Protein AF-A0A2H3D683-F1 (afdb_monomer)

Organism: Armillaria gallica (NCBI:txid47427)

Mean predicted aligned error: 9.39 Å

Secondary structure (DSSP, 8-state):
-PPPPPP------------------HHHHHHHHTS-HHHHHHHHHTS-HHHHHHHHHH-HHHHHHHTSGGGHHHHHHHHHTSTT-PPPPTTS-HHHHHHHHH--S-TTT--S-----BTTTTB---HHHHHHHEEEGGGT--S-TTSHHHHHHHHHHTTS-EEEEE-SSSS--EEEEEEHHHHHHHHHHHHHS-HHHHHHHHHHHHHHHHHHHHHHHHHHHHHHHHHHHHHH--

pLDDT: mean 86.43, std 18.64, range [29.42, 97.94]

Structure (mmCIF, N/CA/C/O backbone):
data_AF-A0A2H3D683-F1
#
_entry.id   AF-A0A2H3D683-F1
#
loop_
_atom_site.group_PDB
_atom_site.id
_atom_site.type_symbol
_atom_site.label_atom_id
_atom_site.label_alt_id
_atom_site.label_comp_id
_atom_site.label_asym_id
_atom_site.label_entity_id
_atom_site.label_seq_id
_atom_site.pdbx_PDB_ins_code
_atom_site.Cartn_x
_atom_site.Cartn_y
_atom_site.Cartn_z
_atom_site.occupancy
_atom_site.B_iso_or_equiv
_atom_site.auth_seq_id
_atom_site.auth_comp_id
_atom_site.auth_asym_id
_atom_site.auth_atom_id
_atom_site.pdbx_PDB_model_num
ATOM 1 N N . MET A 1 1 ? -45.059 -8.341 37.719 1.00 40.94 1 MET A N 1
ATOM 2 C CA . MET A 1 1 ? -43.876 -9.172 38.045 1.00 40.94 1 MET A CA 1
ATOM 3 C C . MET A 1 1 ? -42.673 -8.250 38.168 1.00 40.94 1 MET A C 1
ATOM 5 O O . MET A 1 1 ? -42.268 -7.669 37.174 1.00 40.94 1 MET A O 1
ATOM 9 N N . ALA A 1 2 ? -42.192 -8.019 39.389 1.00 32.59 2 ALA A N 1
ATOM 10 C CA . ALA A 1 2 ? -41.136 -7.045 39.675 1.00 32.59 2 ALA A CA 1
ATOM 11 C C . ALA A 1 2 ? -39.731 -7.613 39.375 1.00 32.59 2 ALA A C 1
ATOM 13 O O . ALA A 1 2 ? -39.511 -8.808 39.598 1.00 32.59 2 ALA A O 1
ATOM 14 N N . PRO A 1 3 ? -38.765 -6.793 38.918 1.00 36.16 3 PRO A N 1
ATOM 15 C CA . PRO A 1 3 ? -37.392 -7.243 38.731 1.00 36.16 3 PRO A CA 1
ATOM 16 C C . PRO A 1 3 ? -36.707 -7.428 40.092 1.00 36.16 3 PRO A C 1
ATOM 18 O O . PRO A 1 3 ? -36.728 -6.546 40.952 1.00 36.16 3 PRO A O 1
ATOM 21 N N . LYS A 1 4 ? -36.098 -8.600 40.302 1.00 35.41 4 LYS A N 1
ATOM 22 C CA . LYS A 1 4 ? -35.322 -8.902 41.511 1.00 35.41 4 LYS A CA 1
ATOM 23 C C . LYS A 1 4 ? -34.035 -8.067 41.512 1.00 35.41 4 LYS A C 1
ATOM 25 O O . LYS A 1 4 ? -33.209 -8.206 40.615 1.00 35.41 4 LYS A O 1
ATOM 30 N N . ARG A 1 5 ? -33.864 -7.217 42.532 1.00 30.92 5 ARG A N 1
ATOM 31 C CA . ARG A 1 5 ? -32.604 -6.517 42.841 1.00 30.92 5 ARG A CA 1
ATOM 32 C C . ARG A 1 5 ? -31.488 -7.539 43.062 1.00 30.92 5 ARG A C 1
ATOM 34 O O . ARG A 1 5 ? -31.599 -8.380 43.952 1.00 30.92 5 ARG A O 1
ATOM 41 N N . VAL A 1 6 ? -30.404 -7.420 42.302 1.00 41.59 6 VAL A N 1
ATOM 42 C CA . VAL A 1 6 ? -29.135 -8.090 42.603 1.00 41.59 6 VAL A CA 1
ATOM 43 C C . VAL A 1 6 ? -28.479 -7.321 43.750 1.00 41.59 6 VAL A C 1
ATOM 45 O O . VAL A 1 6 ? -28.214 -6.127 43.620 1.00 41.59 6 VAL A O 1
ATOM 48 N N . LYS A 1 7 ? -28.280 -7.979 44.894 1.00 31.00 7 LYS A N 1
ATOM 49 C CA . LYS A 1 7 ? -27.474 -7.440 45.995 1.00 31.00 7 LYS A CA 1
ATOM 50 C C . LYS A 1 7 ? -25.998 -7.652 45.661 1.00 31.00 7 LYS A C 1
ATOM 52 O O . LYS A 1 7 ? -25.603 -8.771 45.347 1.00 31.00 7 LYS A O 1
ATOM 57 N N . PHE A 1 8 ? -25.215 -6.581 45.722 1.00 29.42 8 PHE A N 1
ATOM 58 C CA . PHE A 1 8 ? -23.759 -6.649 45.757 1.00 29.42 8 PHE A CA 1
ATOM 59 C C . PHE A 1 8 ? -23.337 -6.658 47.224 1.00 29.42 8 PHE A C 1
ATOM 61 O O . PHE A 1 8 ? -23.369 -5.616 47.873 1.00 29.42 8 PHE A O 1
ATOM 68 N N . ASP A 1 9 ? -22.957 -7.827 47.732 1.00 29.75 9 ASP A N 1
ATOM 69 C CA . ASP A 1 9 ? -22.210 -7.914 48.981 1.00 29.75 9 ASP A CA 1
ATOM 70 C C . ASP A 1 9 ? -20.723 -7.805 48.632 1.00 29.75 9 ASP A C 1
ATOM 72 O O . ASP A 1 9 ? -20.124 -8.711 48.050 1.00 29.75 9 ASP A O 1
ATOM 76 N N . VAL A 1 10 ? -20.140 -6.647 48.936 1.00 37.50 10 VAL A N 1
ATOM 77 C CA . VAL A 1 10 ? -18.691 -6.454 48.918 1.00 37.50 10 VAL A CA 1
ATOM 78 C C . VAL A 1 10 ? -18.164 -7.045 50.216 1.00 37.50 10 VAL A C 1
ATOM 80 O O . VAL A 1 10 ? -18.360 -6.460 51.278 1.00 37.50 10 VAL A O 1
ATOM 83 N N . ASN A 1 11 ? -17.486 -8.189 50.138 1.00 30.70 11 ASN A N 1
ATOM 84 C CA . ASN A 1 11 ? -16.583 -8.587 51.205 1.00 30.70 11 ASN A CA 1
ATOM 85 C C . ASN A 1 11 ? -15.193 -8.859 50.636 1.00 30.70 11 ASN A C 1
ATOM 87 O O . ASN A 1 11 ? -15.010 -9.648 49.709 1.00 30.70 11 ASN A O 1
ATOM 91 N N . SER A 1 12 ? -14.241 -8.107 51.178 1.00 42.91 12 SER A N 1
ATOM 92 C CA . SER A 1 12 ? -12.830 -8.124 50.832 1.00 42.91 12 SER A CA 1
ATOM 93 C C . SER A 1 12 ? -12.193 -9.443 51.265 1.00 42.91 12 SER A C 1
ATOM 95 O O . SER A 1 12 ? -12.584 -10.022 52.276 1.00 42.91 12 SER A O 1
ATOM 97 N N . ASN A 1 13 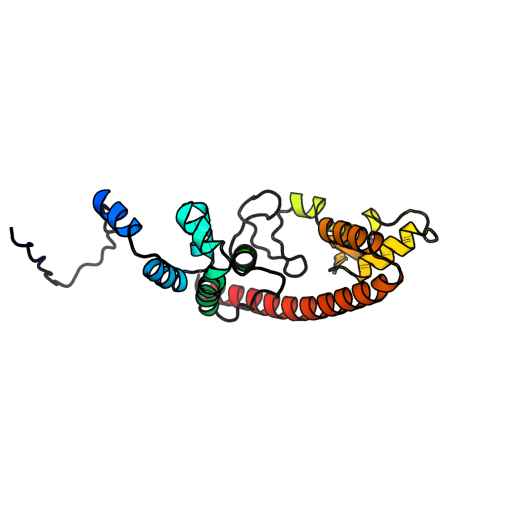? -11.138 -9.825 50.542 1.00 35.34 13 ASN A N 1
ATOM 98 C CA . ASN A 1 13 ? -10.137 -10.844 50.883 1.00 35.34 13 ASN A CA 1
ATOM 99 C C . ASN A 1 13 ? -10.422 -12.262 50.361 1.00 35.34 13 ASN A C 1
ATOM 101 O O . ASN A 1 13 ? -10.787 -13.148 51.124 1.00 35.34 13 ASN A O 1
ATOM 105 N N . ASN A 1 14 ? -10.121 -12.513 49.082 1.00 32.94 14 ASN A N 1
ATOM 106 C CA . ASN A 1 14 ? -9.217 -13.618 48.739 1.00 32.94 14 ASN A CA 1
ATOM 107 C C . ASN A 1 14 ? -8.746 -13.541 47.281 1.00 32.94 14 ASN A C 1
ATOM 109 O O . ASN A 1 14 ? -9.544 -13.479 46.347 1.00 32.94 14 ASN A O 1
ATOM 113 N N . THR A 1 15 ? -7.434 -13.585 47.093 1.00 44.50 15 THR A N 1
ATOM 114 C CA . THR A 1 15 ? -6.769 -13.797 45.808 1.00 44.50 15 THR A CA 1
ATOM 115 C C . THR A 1 15 ? -7.115 -15.179 45.262 1.00 44.50 15 THR A C 1
ATOM 117 O O . THR A 1 15 ? -6.632 -16.175 45.787 1.00 44.50 15 THR A O 1
ATOM 120 N N . ASN A 1 16 ? -7.931 -15.241 44.208 1.00 35.19 16 ASN A N 1
ATOM 121 C CA . ASN A 1 16 ? -7.916 -16.311 43.209 1.00 35.19 16 ASN A CA 1
ATOM 122 C C . ASN A 1 16 ? -8.642 -15.829 41.946 1.00 35.19 16 ASN A C 1
ATOM 124 O O . ASN A 1 16 ? -9.823 -15.487 41.973 1.00 35.19 16 ASN A O 1
ATOM 128 N N . CYS A 1 17 ? -7.906 -15.775 40.835 1.00 38.31 17 CYS A N 1
ATOM 129 C CA . CYS A 1 17 ? -8.403 -15.379 39.522 1.00 38.31 17 CYS A CA 1
ATOM 130 C C . CYS A 1 17 ? -9.315 -16.485 38.968 1.00 38.31 17 CYS A C 1
ATOM 132 O O . CYS A 1 17 ? -8.898 -17.344 38.194 1.00 38.31 17 CYS A O 1
ATOM 134 N N . CYS A 1 18 ? -10.570 -16.499 39.407 1.00 35.31 18 CYS A N 1
ATOM 135 C CA . CYS A 1 18 ? -11.612 -17.294 38.781 1.00 35.31 18 CYS A CA 1
ATOM 136 C C . CYS A 1 18 ? -12.083 -16.541 37.539 1.00 35.31 18 CYS A C 1
ATOM 138 O O . CYS A 1 18 ? -12.769 -15.525 37.645 1.00 35.31 18 CYS A O 1
ATOM 140 N N . LEU A 1 19 ? -11.732 -17.049 36.355 1.00 40.16 19 LEU A N 1
ATOM 141 C CA . LEU A 1 19 ? -12.398 -16.672 35.112 1.00 40.16 19 LEU A CA 1
ATOM 142 C C . LEU A 1 19 ? -13.900 -16.905 35.296 1.00 40.16 19 LEU A C 1
ATOM 144 O O . LEU A 1 19 ? -14.376 -18.043 35.270 1.00 40.16 19 LEU A O 1
ATOM 148 N N . VAL A 1 20 ? -14.645 -15.823 35.520 1.00 44.06 20 VAL A N 1
ATOM 149 C CA . VAL A 1 20 ? -16.102 -15.853 35.572 1.00 44.06 20 VAL A CA 1
ATOM 150 C C . VAL A 1 20 ? -16.570 -16.333 34.203 1.00 44.06 20 VAL A C 1
ATOM 152 O O . VAL A 1 20 ? -16.476 -15.615 33.209 1.00 44.06 20 VAL A O 1
ATOM 155 N N . LYS A 1 21 ? -17.050 -17.579 34.127 1.00 41.50 21 LYS A N 1
ATOM 156 C CA . LYS A 1 21 ? -17.749 -18.092 32.947 1.00 41.50 21 LYS A CA 1
ATOM 157 C C . LYS A 1 21 ? -19.057 -17.321 32.816 1.00 41.50 21 LYS A C 1
ATOM 159 O O . LYS A 1 21 ? -20.078 -17.719 33.374 1.00 41.50 21 LYS A O 1
ATOM 164 N N . ILE A 1 22 ? -19.024 -16.220 32.072 1.00 55.69 22 ILE A N 1
ATOM 165 C CA . ILE A 1 22 ? -20.230 -15.541 31.610 1.00 55.69 22 ILE A CA 1
ATOM 166 C C . ILE A 1 22 ? -20.914 -16.508 30.638 1.00 55.69 22 ILE A C 1
ATOM 168 O O . ILE A 1 22 ? -20.514 -16.646 29.485 1.00 55.69 22 ILE A O 1
ATOM 172 N N . ARG A 1 23 ? -21.921 -17.243 31.121 1.00 51.12 23 ARG A N 1
ATOM 173 C CA . ARG A 1 23 ? -22.861 -17.955 30.251 1.00 51.12 23 ARG A CA 1
ATOM 174 C C . ARG A 1 23 ? -23.767 -16.903 29.626 1.00 51.12 23 ARG A C 1
ATOM 176 O O . ARG A 1 23 ? -24.713 -16.446 30.259 1.00 51.12 23 ARG A O 1
ATOM 183 N N . THR A 1 24 ? -23.454 -16.487 28.406 1.00 53.62 24 THR A N 1
ATOM 184 C CA . THR A 1 24 ? -24.374 -15.695 27.596 1.00 53.62 24 THR A CA 1
ATOM 185 C C . THR A 1 24 ? -25.533 -16.593 27.172 1.00 53.62 24 THR A C 1
ATOM 187 O O . THR A 1 24 ? -25.354 -17.543 26.413 1.00 53.62 24 THR A O 1
ATOM 190 N N . ASP A 1 25 ? -26.729 -16.319 27.691 1.00 62.62 25 ASP A N 1
ATOM 191 C CA . ASP A 1 25 ? -27.949 -16.892 27.129 1.00 62.62 25 ASP A CA 1
ATOM 192 C C . ASP A 1 25 ? -28.091 -16.407 25.671 1.00 62.62 25 ASP A C 1
ATOM 194 O O . ASP A 1 25 ? -27.792 -15.253 25.345 1.00 62.62 25 ASP A O 1
ATOM 198 N N . SER A 1 26 ? -28.520 -17.299 24.777 1.00 60.44 26 SER A N 1
ATOM 199 C CA . SER A 1 26 ? -28.721 -17.022 23.350 1.00 60.44 26 SER A CA 1
ATOM 200 C C . SER A 1 26 ? -29.675 -15.838 23.132 1.00 60.44 26 SER A C 1
ATOM 202 O O . SER A 1 26 ? -29.529 -15.092 22.163 1.00 60.44 26 SER A O 1
ATOM 204 N N . SER A 1 27 ? -30.611 -15.625 24.062 1.00 61.81 27 SER A N 1
ATOM 205 C CA . SER A 1 27 ? -31.530 -14.481 24.086 1.00 61.81 27 SER A CA 1
ATOM 206 C C . SER A 1 27 ? -30.801 -13.133 24.240 1.00 61.81 27 SER A C 1
ATOM 208 O O . SER A 1 27 ? -31.077 -12.189 23.499 1.00 61.81 27 SER A O 1
ATOM 210 N N . THR A 1 28 ? -29.797 -13.055 25.118 1.00 65.69 28 THR A N 1
ATOM 211 C CA . THR A 1 28 ? -28.997 -11.846 25.368 1.00 65.69 28 THR A CA 1
ATOM 212 C C . THR A 1 28 ? -28.135 -11.471 24.163 1.00 65.69 28 THR A C 1
ATOM 214 O O . THR A 1 28 ? -28.036 -10.294 23.819 1.00 65.69 28 THR A O 1
ATOM 217 N N . MET A 1 29 ? -27.553 -12.456 23.468 1.00 62.66 29 MET A N 1
ATOM 218 C CA . MET A 1 29 ? -26.771 -12.195 22.250 1.00 62.66 29 MET A CA 1
ATOM 219 C C . MET A 1 29 ? -27.637 -11.685 21.097 1.00 62.66 29 MET A C 1
ATOM 221 O O . MET A 1 29 ? -27.213 -10.788 20.371 1.00 62.66 29 MET A O 1
ATOM 225 N N . LYS A 1 30 ? -28.858 -12.214 20.943 1.00 67.50 30 LYS A N 1
ATOM 226 C CA . LYS A 1 30 ? -29.813 -11.719 19.939 1.00 67.50 30 LYS A CA 1
ATOM 227 C C . LYS A 1 30 ? -30.172 -10.255 20.191 1.00 67.50 30 LYS A C 1
ATOM 229 O O . LYS A 1 30 ? -30.187 -9.471 19.252 1.00 67.50 30 LYS A O 1
ATOM 234 N N . ASN A 1 31 ? -30.373 -9.873 21.452 1.00 71.12 31 ASN A N 1
ATOM 235 C CA . ASN A 1 31 ? -30.660 -8.484 21.814 1.00 71.12 31 ASN A CA 1
ATOM 236 C C . ASN A 1 31 ? -29.470 -7.553 21.555 1.00 71.12 31 ASN A C 1
ATOM 238 O O . ASN A 1 31 ? -29.671 -6.440 21.081 1.00 71.12 31 ASN A O 1
ATOM 242 N N . PHE A 1 32 ? -28.241 -8.011 21.806 1.00 77.19 32 PHE A N 1
ATOM 243 C CA . PHE A 1 32 ? -27.036 -7.237 21.501 1.00 77.19 32 PHE A CA 1
ATOM 244 C C . PHE A 1 32 ? -26.894 -6.981 19.994 1.00 77.19 32 PHE A C 1
ATOM 246 O O . PHE A 1 32 ? -26.658 -5.852 19.584 1.00 77.19 32 PHE A O 1
ATOM 253 N N . MET A 1 33 ? -27.140 -7.997 19.159 1.00 81.44 33 MET A N 1
ATOM 254 C CA . MET A 1 33 ? -27.123 -7.861 17.695 1.00 81.44 33 MET A CA 1
ATOM 255 C C . MET A 1 33 ? -28.198 -6.914 17.138 1.00 81.44 33 MET A C 1
ATOM 257 O O . MET A 1 33 ? -28.032 -6.416 16.028 1.00 81.44 33 MET A O 1
ATOM 261 N N . ASN A 1 34 ? -29.248 -6.617 17.909 1.00 83.69 34 ASN A N 1
ATOM 262 C CA . ASN A 1 34 ? -30.336 -5.710 17.528 1.00 83.69 34 ASN A CA 1
ATOM 263 C C . ASN A 1 34 ? -30.101 -4.244 17.946 1.00 83.69 34 ASN A C 1
ATOM 265 O O . ASN A 1 34 ? -31.025 -3.434 17.863 1.00 83.69 34 ASN A O 1
ATOM 269 N N . LEU A 1 35 ? -28.899 -3.885 18.413 1.00 86.44 35 LEU A N 1
ATOM 270 C CA . LEU A 1 35 ? -28.555 -2.486 18.674 1.00 86.44 35 LEU A CA 1
ATOM 271 C C . LEU A 1 35 ? -28.629 -1.646 17.380 1.00 86.44 35 LEU A C 1
ATOM 273 O O . LEU A 1 35 ? -28.229 -2.132 16.317 1.00 86.44 35 LEU A O 1
ATOM 277 N N . PRO A 1 36 ? -29.081 -0.379 17.463 1.00 91.19 36 PRO A N 1
ATOM 278 C CA . PRO A 1 36 ? -28.963 0.583 16.373 1.00 91.19 36 PRO A CA 1
ATOM 279 C C . PRO A 1 36 ? -27.535 0.671 15.828 1.00 91.19 36 PRO A C 1
ATOM 281 O O . PRO A 1 36 ? -26.558 0.559 16.577 1.00 91.19 36 PRO A O 1
ATOM 284 N N . LEU A 1 37 ? -27.415 0.901 14.520 1.00 89.12 37 LEU A N 1
ATOM 285 C CA . LEU A 1 37 ? -26.129 0.977 13.828 1.00 89.12 37 LEU A CA 1
ATOM 286 C C . LEU A 1 37 ? -25.220 2.050 14.437 1.00 89.12 37 LEU A C 1
ATOM 288 O O . LEU A 1 37 ? -24.019 1.849 14.558 1.00 89.12 37 LEU A O 1
ATOM 292 N N . GLU A 1 38 ? -25.787 3.168 14.862 1.00 91.69 38 GLU A N 1
ATOM 293 C CA . GLU A 1 38 ? -25.078 4.299 15.449 1.00 91.69 38 GLU A CA 1
ATOM 294 C C . GLU A 1 38 ? -24.330 3.883 16.721 1.00 91.69 38 GLU A C 1
ATOM 296 O O . GLU A 1 38 ? -23.155 4.207 16.879 1.00 91.69 38 GLU A O 1
ATOM 301 N N . LEU A 1 39 ? -24.965 3.083 17.586 1.00 93.19 39 LEU A N 1
ATOM 302 C CA . LEU A 1 39 ? -24.320 2.552 18.790 1.00 93.19 39 LEU A CA 1
ATOM 303 C C . LEU A 1 39 ? -23.215 1.555 18.441 1.00 93.19 39 LEU A C 1
ATOM 305 O O . LEU A 1 39 ? -22.167 1.549 19.084 1.00 93.19 39 LEU A O 1
ATOM 309 N N . TRP A 1 40 ? -23.413 0.745 17.398 1.00 93.50 40 TRP A N 1
ATOM 310 C CA . TRP A 1 40 ? -22.358 -0.128 16.891 1.00 93.50 40 TRP A CA 1
ATOM 311 C C . TRP A 1 40 ? -21.149 0.653 16.393 1.00 93.50 40 TRP A C 1
ATOM 313 O O . TRP A 1 40 ? -20.024 0.281 16.713 1.00 93.50 40 TRP A O 1
ATOM 323 N N . LEU A 1 41 ? -21.361 1.742 15.652 1.00 94.19 41 LEU A N 1
ATOM 324 C CA . LEU A 1 41 ? -20.275 2.592 15.169 1.00 94.19 41 LEU A CA 1
ATOM 325 C C . LEU A 1 41 ? -19.499 3.218 16.335 1.00 94.19 41 LEU A C 1
ATOM 327 O O . LEU A 1 41 ? -18.273 3.255 16.266 1.00 94.19 41 LEU A O 1
ATOM 331 N N . GLU A 1 42 ? -20.168 3.641 17.414 1.00 94.94 42 GLU A N 1
ATOM 332 C CA . GLU A 1 42 ? -19.487 4.115 18.630 1.00 94.94 42 GLU A CA 1
ATOM 333 C C . GLU A 1 42 ? -18.655 3.015 19.295 1.00 94.94 42 GLU A C 1
ATOM 335 O O . GLU A 1 42 ? -17.494 3.241 19.625 1.00 94.94 42 GLU A O 1
ATOM 340 N N . VAL A 1 43 ? -19.193 1.797 19.419 1.00 94.62 43 VAL A N 1
ATOM 341 C CA . VAL A 1 43 ? -18.420 0.652 19.928 1.00 94.62 43 VAL A CA 1
ATOM 342 C C . VAL A 1 43 ? -17.210 0.384 19.036 1.00 94.62 43 VAL A C 1
ATOM 344 O O . VAL A 1 43 ? -16.107 0.201 19.541 1.00 94.62 43 VAL A O 1
ATOM 347 N N . PHE A 1 44 ? -17.386 0.393 17.714 1.00 95.56 44 PHE A N 1
ATOM 348 C CA . PHE A 1 44 ? -16.312 0.119 16.764 1.00 95.56 44 PHE A CA 1
ATOM 349 C C . PHE A 1 44 ? -15.186 1.157 16.815 1.00 95.56 44 PHE A C 1
ATOM 351 O O . PHE A 1 44 ? -14.028 0.779 16.654 1.00 95.56 44 PHE A O 1
ATOM 358 N N . LYS A 1 45 ? -15.487 2.435 17.078 1.00 96.06 45 LYS A N 1
ATOM 359 C CA . LYS A 1 45 ? -14.460 3.483 17.231 1.00 96.06 45 LYS A CA 1
ATOM 360 C C . LYS A 1 45 ? -13.500 3.205 18.389 1.00 96.06 45 LYS A C 1
ATOM 362 O O . LYS A 1 45 ? -12.358 3.631 18.316 1.00 96.06 45 LYS A O 1
ATOM 367 N N . LEU A 1 46 ? -13.957 2.489 19.419 1.00 96.06 46 LEU A N 1
ATOM 368 C CA . LEU A 1 46 ? -13.172 2.140 20.609 1.00 96.06 46 LEU A CA 1
ATOM 369 C C . LEU A 1 46 ? -12.344 0.858 20.436 1.00 96.06 46 LEU A C 1
ATOM 371 O O . LEU A 1 46 ? -11.608 0.463 21.341 1.00 96.06 46 LEU A O 1
ATOM 375 N N . LEU A 1 47 ? -12.506 0.146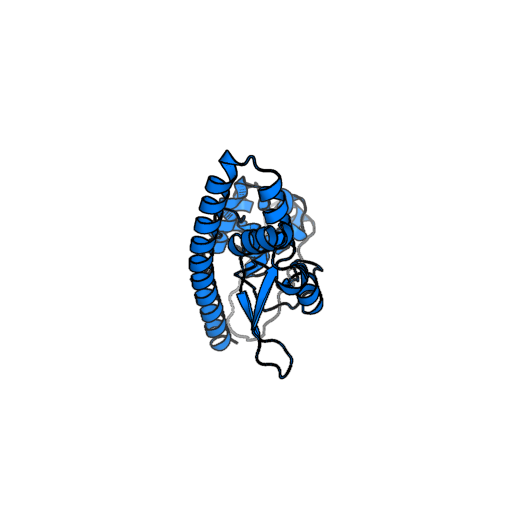 19.318 1.00 96.25 47 LEU A N 1
ATOM 376 C CA . LEU A 1 47 ? -11.808 -1.111 19.084 1.00 96.25 47 LEU A CA 1
ATOM 377 C C . LEU A 1 47 ? -10.454 -0.877 18.431 1.00 96.25 47 LEU A C 1
ATOM 379 O O . LEU A 1 47 ? -10.282 -0.003 17.587 1.00 96.25 47 LEU A O 1
ATOM 383 N N . HIS A 1 48 ? -9.505 -1.758 18.735 1.00 96.62 48 HIS A N 1
ATOM 384 C CA . HIS A 1 48 ? -8.247 -1.788 18.010 1.00 96.62 48 HIS A CA 1
ATOM 385 C C . HIS A 1 48 ? -8.508 -2.131 16.524 1.00 96.62 48 HIS A C 1
ATOM 387 O O . HIS A 1 48 ? -9.321 -3.020 16.234 1.00 96.62 48 HIS A O 1
ATOM 393 N N . PRO A 1 49 ? -7.790 -1.534 15.549 1.00 96.69 49 PRO A N 1
ATOM 394 C CA . PRO A 1 49 ? -8.039 -1.785 14.124 1.00 96.69 49 PRO A CA 1
ATOM 395 C C . PRO A 1 49 ? -7.965 -3.270 13.724 1.00 96.69 49 PRO A C 1
ATOM 397 O O . PRO A 1 49 ? -8.661 -3.731 12.822 1.00 96.69 49 PRO A O 1
ATOM 400 N N . PHE A 1 50 ? -7.145 -4.061 14.419 1.00 96.19 50 PHE A N 1
ATOM 401 C CA . PHE A 1 50 ? -7.093 -5.512 14.209 1.00 96.19 50 PHE A CA 1
ATOM 402 C C . PHE A 1 50 ? -8.379 -6.243 14.615 1.00 96.19 50 PHE A C 1
ATOM 404 O O . PHE A 1 50 ? -8.767 -7.214 13.962 1.00 96.19 50 PHE A O 1
ATOM 411 N N . ASP A 1 51 ? -9.056 -5.783 15.663 1.00 96.62 51 ASP A N 1
ATOM 412 C CA . ASP A 1 51 ? -10.314 -6.374 16.110 1.00 96.62 51 ASP A CA 1
ATOM 413 C C . ASP A 1 51 ? -11.452 -6.002 15.161 1.00 96.62 51 ASP A C 1
ATOM 415 O O . ASP A 1 51 ? -12.260 -6.865 14.822 1.00 96.62 51 ASP A O 1
ATOM 419 N N . LEU A 1 52 ? -11.441 -4.786 14.601 1.00 96.88 52 LEU A N 1
ATOM 420 C CA . LEU A 1 52 ? -12.336 -4.412 13.499 1.00 96.88 52 LEU A CA 1
ATOM 421 C C . LEU A 1 52 ? -12.167 -5.330 12.283 1.00 96.88 52 LEU A C 1
ATOM 423 O O . LEU A 1 52 ? -13.153 -5.812 11.718 1.00 96.88 52 LEU A O 1
ATOM 427 N N . LEU A 1 53 ? -10.924 -5.654 11.908 1.00 96.12 53 LEU A N 1
ATOM 428 C CA . LEU A 1 53 ? -10.669 -6.622 10.836 1.00 96.12 53 LEU A CA 1
ATOM 429 C C . LEU A 1 53 ? -11.239 -7.996 11.170 1.00 96.12 53 LEU A C 1
ATOM 431 O O . LEU A 1 53 ? -11.858 -8.625 10.312 1.00 96.12 53 LEU A O 1
ATOM 435 N N . ARG A 1 54 ? -11.059 -8.472 12.403 1.00 95.25 54 ARG A N 1
ATOM 436 C CA . ARG A 1 54 ? -11.596 -9.766 12.839 1.00 95.25 54 ARG A CA 1
ATOM 437 C C . ARG A 1 54 ? -13.120 -9.779 12.815 1.00 95.25 54 ARG A C 1
ATOM 439 O O . ARG A 1 54 ? -13.685 -10.703 12.238 1.00 95.25 54 ARG A O 1
ATOM 446 N N . LEU A 1 55 ? -13.773 -8.739 13.331 1.00 94.62 55 LEU A N 1
ATOM 447 C CA . LEU A 1 55 ? -15.231 -8.591 13.285 1.00 94.62 55 LEU A CA 1
ATOM 448 C C . LEU A 1 55 ? -15.762 -8.601 11.849 1.00 94.62 55 LEU A C 1
ATOM 450 O O . LEU A 1 55 ? -16.714 -9.316 11.542 1.00 94.62 55 LEU A O 1
ATOM 454 N N . SER A 1 56 ? -15.089 -7.894 10.938 1.00 95.00 56 SER A N 1
ATOM 455 C CA . SER A 1 56 ? -15.448 -7.881 9.514 1.00 95.00 56 SER A CA 1
ATOM 456 C C . SER A 1 56 ? -15.266 -9.234 8.803 1.00 95.00 56 SER A C 1
ATOM 458 O O . SER A 1 56 ? -15.723 -9.415 7.672 1.00 95.00 56 SER A O 1
ATOM 460 N N . ARG A 1 57 ? -14.550 -10.184 9.416 1.00 92.94 57 ARG A N 1
ATOM 461 C CA . ARG A 1 57 ? -14.322 -11.534 8.877 1.00 92.94 57 ARG A CA 1
ATOM 462 C C . ARG A 1 57 ? -15.266 -12.565 9.487 1.00 92.94 57 ARG A C 1
ATOM 464 O O . ARG A 1 57 ? -15.545 -13.564 8.834 1.00 92.94 57 ARG A O 1
ATOM 471 N N . THR A 1 58 ? -15.747 -12.341 10.708 1.00 92.62 58 THR A N 1
ATOM 472 C CA . THR A 1 58 ? -16.606 -13.289 11.432 1.00 92.62 58 THR A CA 1
ATOM 473 C C . THR A 1 58 ? -18.096 -12.994 11.290 1.00 92.62 58 THR A C 1
ATOM 475 O O . THR A 1 5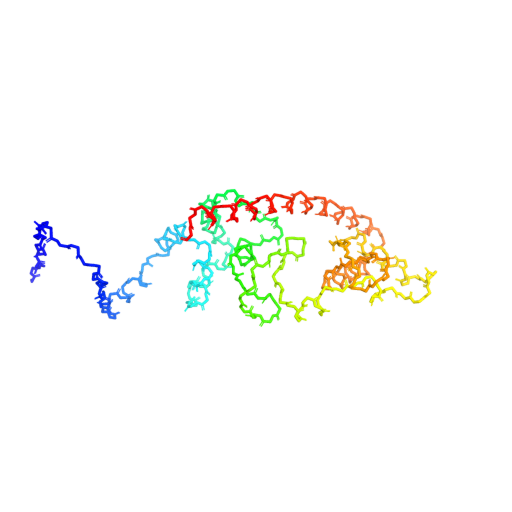8 ? -18.902 -13.896 11.505 1.00 92.62 58 THR A O 1
ATOM 478 N N . ASN A 1 59 ? -18.484 -11.771 10.912 1.00 90.81 59 ASN A N 1
ATOM 479 C CA . ASN A 1 59 ? -19.884 -11.379 10.769 1.00 90.81 59 ASN A CA 1
ATOM 480 C C . ASN A 1 59 ? -20.127 -10.636 9.444 1.00 90.81 59 ASN A C 1
ATOM 482 O O . ASN A 1 59 ? -19.524 -9.597 9.181 1.00 90.81 59 ASN A O 1
ATOM 486 N N . LEU A 1 60 ? -21.049 -11.150 8.624 1.00 90.44 60 LEU A N 1
ATOM 487 C CA . LEU A 1 60 ? -21.379 -10.580 7.313 1.00 90.44 60 LEU A CA 1
ATOM 488 C C . LEU A 1 60 ? -22.029 -9.188 7.394 1.00 90.44 60 LEU A C 1
ATOM 490 O O . LEU A 1 60 ? -21.738 -8.345 6.550 1.00 90.44 60 LEU A O 1
ATOM 494 N N . GLN A 1 61 ? -22.856 -8.922 8.409 1.00 90.44 61 GLN A N 1
ATOM 495 C CA . GLN A 1 61 ? -23.485 -7.611 8.619 1.00 90.44 61 GLN A CA 1
ATOM 496 C C . GLN A 1 61 ? -22.445 -6.569 9.042 1.00 90.44 61 GLN A C 1
ATOM 498 O O . GLN A 1 61 ? -22.386 -5.468 8.496 1.00 90.44 61 GLN A O 1
ATOM 503 N N . PHE A 1 62 ? -21.554 -6.925 9.971 1.00 93.31 62 PHE A N 1
ATOM 504 C CA . PHE A 1 62 ? -20.456 -6.030 10.339 1.00 93.31 62 PHE A CA 1
ATOM 505 C C . PHE A 1 62 ? -19.477 -5.844 9.193 1.00 93.31 62 PHE A C 1
ATOM 507 O O . PHE A 1 62 ? -18.963 -4.748 9.013 1.00 93.31 62 PHE A O 1
ATOM 514 N N . ARG A 1 63 ? -19.257 -6.868 8.365 1.00 95.19 63 ARG A N 1
ATOM 515 C CA . ARG A 1 63 ? -18.461 -6.732 7.147 1.00 95.19 63 ARG A CA 1
ATOM 516 C C . ARG A 1 63 ? -19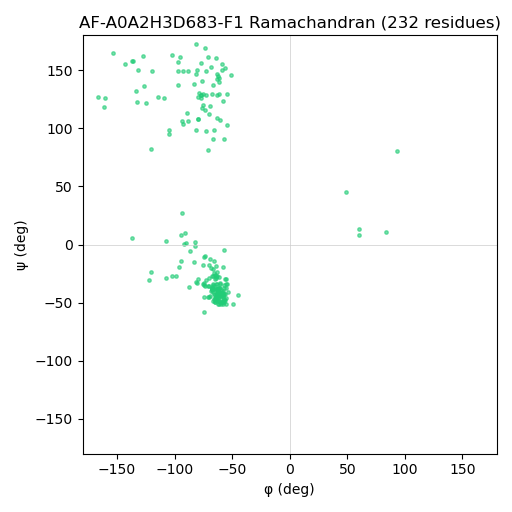.041 -5.686 6.202 1.00 95.19 63 ARG A C 1
ATOM 518 O O . ARG A 1 63 ? -18.281 -4.838 5.744 1.00 95.19 63 ARG A O 1
ATOM 525 N N . SER A 1 64 ? -20.343 -5.740 5.904 1.00 93.88 64 SER A N 1
ATOM 526 C CA . SER A 1 64 ? -20.969 -4.791 4.973 1.00 93.88 64 SER A CA 1
ATOM 527 C C . SER A 1 64 ? -20.899 -3.352 5.480 1.00 93.88 64 SER A C 1
ATOM 529 O O . SER A 1 64 ? -20.730 -2.437 4.681 1.00 93.88 64 SER A O 1
ATOM 531 N N . VAL A 1 65 ? -20.974 -3.158 6.799 1.00 94.19 65 VAL A N 1
ATOM 532 C CA . VAL A 1 65 ? -20.818 -1.844 7.433 1.00 94.19 65 VAL A CA 1
ATOM 533 C C . VAL A 1 65 ? -19.352 -1.414 7.442 1.00 94.19 65 VAL A C 1
ATOM 535 O O . VAL A 1 65 ? -19.010 -0.382 6.883 1.00 94.19 65 VAL A O 1
ATOM 538 N N . LEU A 1 66 ? -18.458 -2.195 8.048 1.00 96.12 66 LEU A N 1
ATOM 539 C CA . LEU A 1 66 ? -17.068 -1.797 8.288 1.00 96.12 66 LEU A CA 1
ATOM 540 C C . LEU A 1 66 ? -16.257 -1.642 6.999 1.00 96.12 66 LEU A C 1
ATOM 542 O O . LEU A 1 66 ? -15.304 -0.874 6.978 1.00 96.12 66 LEU A O 1
ATOM 546 N N . MET A 1 67 ? -16.613 -2.348 5.926 1.00 95.06 67 MET A N 1
ATOM 547 C CA . MET A 1 67 ? -15.927 -2.233 4.633 1.00 95.06 67 MET A CA 1
ATOM 548 C C . MET A 1 67 ? -16.534 -1.156 3.722 1.00 95.06 67 MET A C 1
ATOM 550 O O . MET A 1 67 ? -16.069 -0.985 2.594 1.00 95.06 67 MET A O 1
ATOM 554 N N . SER A 1 68 ? -17.559 -0.429 4.177 1.00 94.25 68 SER A N 1
ATOM 555 C CA . SER A 1 68 ? -18.114 0.700 3.434 1.00 94.25 68 SER A CA 1
ATOM 556 C C . SER A 1 68 ? -17.222 1.939 3.560 1.00 94.25 68 SER A C 1
ATOM 558 O O . SER A 1 68 ? -16.504 2.133 4.543 1.00 94.25 68 SER A O 1
ATOM 560 N N . ARG A 1 69 ? -17.329 2.848 2.584 1.00 91.06 69 ARG A N 1
ATOM 561 C CA . ARG A 1 69 ? -16.656 4.153 2.644 1.00 91.06 69 ARG A CA 1
ATOM 562 C C . ARG A 1 69 ? -17.178 5.033 3.787 1.00 91.06 69 ARG A C 1
ATOM 564 O O . ARG A 1 69 ? -16.417 5.815 4.341 1.00 91.06 69 ARG A O 1
ATOM 571 N N . SER A 1 70 ? -18.449 4.892 4.175 1.00 90.06 70 SER A N 1
ATOM 572 C CA . SER A 1 70 ? -19.026 5.665 5.286 1.00 90.06 70 SER A CA 1
ATOM 573 C C . SER A 1 70 ? -18.390 5.329 6.637 1.00 90.06 70 SER A C 1
ATOM 575 O O . SER A 1 70 ? -18.325 6.186 7.514 1.00 90.06 70 SER A O 1
ATOM 577 N N . SER A 1 71 ? -17.853 4.117 6.786 1.00 93.88 71 SER A N 1
ATOM 578 C CA . SER A 1 71 ? -17.176 3.674 8.007 1.00 93.88 71 SER A CA 1
ATOM 579 C C . SER A 1 71 ? -15.716 4.122 8.100 1.00 93.88 71 SER A C 1
ATOM 581 O O . SER A 1 71 ? -15.051 3.802 9.080 1.00 93.88 71 SER A O 1
ATOM 583 N N . GLU A 1 72 ? -15.186 4.885 7.138 1.00 94.75 72 GLU A N 1
ATOM 584 C CA . GLU A 1 72 ? -13.800 5.377 7.178 1.00 94.75 72 GLU A CA 1
ATOM 585 C C . GLU A 1 72 ? -13.494 6.159 8.468 1.00 94.75 72 GLU A C 1
ATOM 587 O O . GLU A 1 72 ? -12.425 6.004 9.055 1.00 94.75 72 GLU A O 1
ATOM 592 N N . ILE A 1 73 ? -14.464 6.936 8.963 1.00 94.94 73 ILE A N 1
ATOM 593 C CA . ILE A 1 73 ? -14.350 7.698 10.217 1.00 94.94 73 ILE A CA 1
ATOM 594 C C . ILE A 1 73 ? -14.135 6.763 11.415 1.00 94.94 73 ILE A C 1
ATOM 596 O O . ILE A 1 73 ? -13.355 7.083 12.309 1.00 94.94 73 ILE A O 1
ATOM 600 N N . VAL A 1 74 ? -14.785 5.596 11.421 1.00 97.00 74 VAL A N 1
ATOM 601 C CA . VAL A 1 74 ? -14.639 4.593 12.484 1.00 97.00 74 VAL A CA 1
ATOM 602 C C . VAL A 1 74 ? -13.222 4.040 12.507 1.00 97.00 74 VAL A C 1
ATOM 604 O O . VAL A 1 74 ? -12.591 4.008 13.557 1.00 97.00 74 VAL A O 1
ATOM 607 N N . TRP A 1 75 ? -12.693 3.659 11.344 1.00 97.75 75 TRP A N 1
ATOM 608 C CA . TRP A 1 75 ? -11.327 3.150 11.257 1.00 97.75 75 TRP A CA 1
ATOM 609 C C . TRP A 1 75 ? -10.284 4.201 11.612 1.00 97.75 75 TRP A C 1
ATOM 611 O O . TRP A 1 75 ? -9.296 3.889 12.271 1.00 97.75 75 TRP A O 1
ATOM 621 N N . ARG A 1 76 ? -10.513 5.448 11.195 1.00 96.88 76 ARG A N 1
ATOM 622 C CA . ARG A 1 76 ? -9.638 6.573 11.516 1.00 96.88 76 ARG A CA 1
ATOM 623 C C . ARG A 1 76 ? -9.589 6.838 13.020 1.00 96.88 76 ARG A C 1
ATOM 625 O O . ARG A 1 76 ? -8.501 7.060 13.539 1.00 96.88 76 ARG A O 1
ATOM 632 N N . ALA A 1 77 ? -10.736 6.772 13.698 1.00 96.88 77 ALA A N 1
ATOM 633 C CA . ALA A 1 77 ? -10.825 6.888 15.154 1.00 96.88 77 ALA A CA 1
ATOM 634 C C . ALA A 1 77 ? -10.112 5.719 15.857 1.00 96.88 77 ALA A C 1
ATOM 636 O O . ALA A 1 77 ? -9.219 5.937 16.667 1.00 96.88 77 ALA A O 1
ATOM 637 N N . ALA A 1 78 ? -10.391 4.479 15.449 1.00 96.50 78 ALA A N 1
ATOM 638 C CA . ALA A 1 78 ? -9.693 3.301 15.970 1.00 96.50 78 ALA A CA 1
ATOM 639 C C . ALA A 1 78 ? -8.166 3.382 15.772 1.00 96.50 78 ALA A C 1
ATOM 641 O O . ALA A 1 78 ? -7.377 2.914 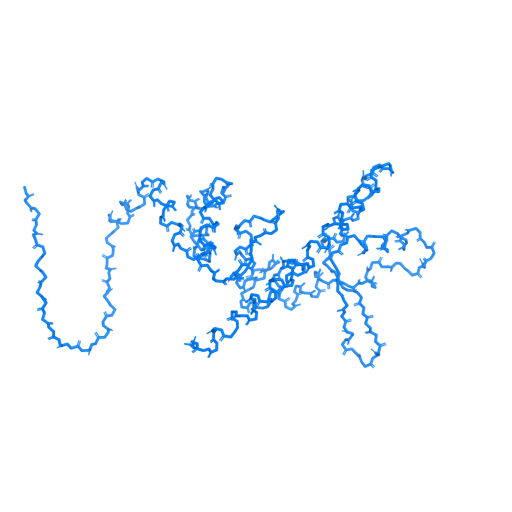16.591 1.00 96.50 78 ALA A O 1
ATOM 642 N N . ARG A 1 79 ? -7.720 3.974 14.657 1.00 96.44 79 ARG A N 1
ATOM 643 C CA . ARG A 1 79 ? -6.302 4.197 14.369 1.00 96.44 79 ARG A CA 1
ATOM 644 C C . ARG A 1 79 ? -5.701 5.326 15.203 1.00 96.44 79 ARG A C 1
ATOM 646 O O . ARG A 1 79 ? -4.522 5.219 15.532 1.00 96.44 79 ARG A O 1
ATOM 653 N N . SER A 1 80 ? -6.440 6.394 15.519 1.00 95.56 80 SER A N 1
ATOM 654 C CA . SER A 1 80 ? -5.895 7.527 16.285 1.00 95.56 80 SER A CA 1
ATOM 655 C C . SER A 1 80 ? -5.464 7.142 17.697 1.00 95.56 80 SER A C 1
ATOM 657 O O . SER A 1 80 ? -4.555 7.767 18.237 1.00 95.56 80 SER A O 1
ATOM 659 N N . ASP A 1 81 ? -6.031 6.064 18.238 1.00 93.75 81 ASP A N 1
ATOM 660 C CA . ASP A 1 81 ? -5.629 5.498 19.527 1.00 93.75 81 ASP A CA 1
ATOM 661 C C . ASP A 1 81 ? -4.291 4.744 19.460 1.00 93.75 81 ASP A C 1
ATOM 663 O O . ASP A 1 81 ? -3.717 4.392 20.491 1.00 93.75 81 ASP A O 1
ATOM 667 N N . ILE A 1 82 ? -3.754 4.497 18.257 1.00 94.88 82 ILE A N 1
ATOM 668 C CA . ILE A 1 82 ? -2.468 3.826 18.063 1.00 94.88 82 ILE A CA 1
ATOM 669 C C . ILE A 1 82 ? -1.342 4.864 18.056 1.00 94.88 82 ILE A C 1
ATOM 671 O O . ILE A 1 82 ? -1.211 5.633 17.095 1.00 94.88 82 ILE A O 1
ATOM 675 N N . PRO A 1 83 ? -0.448 4.859 19.062 1.00 93.62 83 PRO A N 1
ATOM 676 C CA . PRO A 1 83 ? 0.574 5.885 19.169 1.00 93.62 83 PRO A CA 1
ATOM 677 C C . PRO A 1 83 ? 1.514 5.879 17.963 1.00 93.62 83 PRO A C 1
ATOM 679 O O . PRO A 1 83 ? 2.088 4.846 17.599 1.00 93.62 83 PRO A O 1
ATOM 682 N N . LYS A 1 84 ? 1.709 7.066 17.378 1.00 93.44 84 LYS A N 1
ATOM 683 C CA . LYS A 1 84 ? 2.669 7.339 16.295 1.00 93.44 84 LYS A CA 1
ATOM 684 C C . LYS A 1 84 ? 2.446 6.528 15.010 1.00 93.44 84 LYS A C 1
ATOM 686 O O . LYS A 1 84 ? 3.349 6.490 14.181 1.00 93.44 84 LYS A O 1
ATOM 691 N N . LEU A 1 85 ? 1.302 5.860 14.835 1.00 95.44 85 LEU A N 1
ATOM 692 C CA . LEU A 1 85 ? 0.994 5.161 13.586 1.00 95.44 85 LEU A CA 1
ATOM 693 C C . LEU A 1 85 ? 0.655 6.196 12.503 1.00 95.44 85 LEU A C 1
ATOM 695 O O . LEU A 1 85 ? -0.365 6.880 12.638 1.00 95.44 85 LEU A O 1
ATOM 699 N N . PRO A 1 86 ? 1.456 6.317 11.426 1.00 96.06 86 PRO A N 1
ATOM 700 C CA . PRO A 1 86 ? 1.108 7.206 10.326 1.00 96.06 86 PRO A CA 1
ATOM 701 C C . PRO A 1 86 ? -0.238 6.822 9.706 1.00 96.06 86 PRO A C 1
ATOM 703 O O . PRO A 1 86 ? -0.650 5.653 9.702 1.00 96.06 86 PRO A O 1
ATOM 706 N N . GLY A 1 87 ? -0.933 7.831 9.182 1.00 95.44 87 GLY A N 1
ATOM 707 C CA . GLY A 1 87 ? -2.158 7.620 8.420 1.00 95.44 87 GLY A CA 1
ATOM 708 C C . GLY A 1 87 ? -1.909 6.842 7.129 1.00 95.44 87 GLY A C 1
ATOM 709 O O . GLY A 1 87 ? -0.767 6.771 6.660 1.00 95.44 87 GLY A O 1
ATOM 710 N N . PRO A 1 88 ? -2.958 6.234 6.553 1.00 95.38 88 PRO A N 1
ATOM 711 C CA . PRO A 1 88 ? -2.838 5.625 5.244 1.00 95.38 88 PRO A CA 1
ATOM 712 C C . PRO A 1 88 ? -2.517 6.692 4.185 1.00 95.38 88 PRO A C 1
ATOM 714 O O . PRO A 1 88 ? -3.010 7.819 4.272 1.00 95.38 88 PRO A O 1
ATOM 717 N N . PRO A 1 89 ? -1.734 6.341 3.156 1.00 92.69 89 PRO A N 1
ATOM 718 C CA . PRO A 1 89 ? -1.629 7.142 1.943 1.00 92.69 89 PRO A CA 1
ATOM 719 C C . PRO A 1 89 ? -3.001 7.311 1.261 1.00 92.69 89 PRO A C 1
ATOM 721 O O . PRO A 1 89 ? -3.848 6.427 1.419 1.00 92.69 89 PRO A O 1
ATOM 724 N N . PRO A 1 90 ? -3.225 8.371 0.461 1.00 89.50 90 PRO A N 1
ATOM 725 C CA . PRO A 1 90 ? -4.534 8.674 -0.138 1.00 89.50 90 PRO A CA 1
ATOM 726 C C . PRO A 1 90 ? -5.163 7.526 -0.947 1.00 89.50 90 PRO A C 1
ATOM 728 O O . PRO A 1 90 ? -6.378 7.353 -0.968 1.00 89.50 90 PRO A O 1
ATOM 731 N N . GLU A 1 91 ? -4.336 6.724 -1.609 1.00 89.94 91 GLU A N 1
ATOM 732 C CA . GLU A 1 91 ? -4.739 5.577 -2.425 1.00 89.94 91 GLU A CA 1
ATOM 733 C C . GLU A 1 91 ? -4.997 4.283 -1.629 1.00 89.94 91 GLU A C 1
ATOM 735 O O . GLU A 1 91 ? -5.345 3.256 -2.216 1.00 89.94 91 GLU A O 1
ATOM 740 N N . VAL A 1 92 ? -4.818 4.296 -0.305 1.00 93.25 92 VAL A N 1
ATOM 741 C CA . VAL A 1 92 ? -5.002 3.128 0.565 1.00 93.25 92 VAL A CA 1
ATOM 742 C C . VAL A 1 92 ? -6.168 3.374 1.514 1.00 93.25 92 VAL A C 1
ATOM 744 O O . VAL A 1 92 ? -6.196 4.349 2.255 1.00 93.25 92 VAL A O 1
ATOM 747 N N . SER A 1 93 ? -7.129 2.454 1.540 1.00 95.56 93 SER A N 1
ATOM 748 C CA . SER A 1 93 ? -8.232 2.533 2.496 1.00 95.56 93 SER A CA 1
ATOM 749 C C . SER A 1 93 ? -7.767 2.198 3.918 1.00 95.56 93 SER A C 1
ATOM 751 O O . SER A 1 93 ? -6.884 1.360 4.117 1.00 95.56 93 SER A O 1
ATOM 753 N N . GLU A 1 94 ? -8.404 2.795 4.926 1.00 96.50 94 GLU A N 1
ATOM 754 C CA . GLU A 1 94 ? -8.104 2.513 6.337 1.00 96.50 94 GLU A CA 1
ATOM 755 C C . GLU A 1 94 ? -8.172 1.004 6.700 1.00 96.50 94 GLU A C 1
ATOM 757 O O . GLU A 1 94 ? -7.253 0.522 7.365 1.00 96.50 94 GLU A O 1
ATOM 762 N N . PRO A 1 95 ? -9.148 0.193 6.219 1.00 96.69 95 PRO A N 1
ATOM 763 C CA . PRO A 1 95 ? -9.135 -1.256 6.448 1.00 96.69 95 PRO A CA 1
ATOM 764 C C . PRO A 1 95 ? -7.915 -1.960 5.838 1.00 96.69 95 PRO A C 1
ATOM 766 O O . PRO A 1 95 ? -7.337 -2.858 6.453 1.00 96.69 95 PRO A O 1
ATOM 769 N N . ALA A 1 96 ? -7.504 -1.573 4.625 1.00 96.50 96 ALA A N 1
ATOM 770 C CA . ALA A 1 96 ? -6.328 -2.148 3.974 1.00 96.50 96 ALA A CA 1
ATOM 771 C C . ALA A 1 96 ? -5.042 -1.768 4.722 1.00 96.50 96 ALA A C 1
ATOM 773 O O . ALA A 1 96 ? -4.149 -2.601 4.895 1.00 96.50 96 ALA A O 1
ATOM 774 N N . TRP A 1 97 ? -4.981 -0.538 5.230 1.00 97.31 97 TRP A N 1
ATOM 775 C CA . TRP A 1 97 ? -3.886 -0.064 6.066 1.00 97.31 97 TRP A CA 1
ATOM 776 C C . TRP A 1 97 ? -3.805 -0.809 7.397 1.00 97.31 97 TRP A C 1
ATOM 778 O O . TRP A 1 97 ? -2.740 -1.315 7.754 1.00 97.31 97 TRP A O 1
ATOM 788 N N . ALA A 1 98 ? -4.938 -0.990 8.079 1.00 96.88 98 ALA A N 1
ATOM 789 C CA . ALA A 1 98 ? -5.025 -1.813 9.280 1.00 96.88 98 ALA A CA 1
ATOM 790 C C . ALA A 1 98 ? -4.576 -3.259 9.007 1.00 96.88 98 ALA A C 1
ATOM 792 O O . ALA A 1 98 ? -3.871 -3.858 9.824 1.00 96.88 98 ALA A O 1
ATOM 793 N N . ASN A 1 99 ? -4.941 -3.820 7.847 1.00 96.75 99 ASN A N 1
ATOM 794 C CA . ASN A 1 99 ? -4.551 -5.177 7.468 1.00 96.75 99 ASN A CA 1
ATOM 795 C C . ASN A 1 99 ? -3.031 -5.293 7.316 1.00 96.75 99 ASN A C 1
ATOM 797 O O . ASN A 1 99 ? -2.419 -6.212 7.855 1.00 96.75 99 ASN A O 1
ATOM 801 N N . LEU A 1 100 ? -2.398 -4.322 6.657 1.00 97.31 100 LEU A N 1
ATOM 802 C CA . LEU A 1 100 ? -0.945 -4.270 6.537 1.00 97.31 100 LEU A CA 1
ATOM 803 C C . LEU A 1 100 ? -0.263 -4.081 7.902 1.00 97.31 100 LEU A C 1
ATOM 805 O O . LEU A 1 100 ? 0.697 -4.789 8.223 1.00 97.31 100 LEU A O 1
ATOM 809 N N . ALA A 1 101 ? -0.760 -3.151 8.717 1.00 96.06 101 ALA A N 1
ATOM 810 C CA . ALA A 1 101 ? -0.157 -2.782 9.991 1.00 96.06 101 ALA A CA 1
ATOM 811 C C . ALA A 1 101 ? -0.253 -3.901 11.040 1.00 96.06 101 ALA A C 1
ATOM 813 O O . ALA A 1 101 ? 0.736 -4.172 11.728 1.00 96.06 101 ALA A O 1
ATOM 814 N N . PHE A 1 102 ? -1.385 -4.608 11.121 1.00 95.25 102 PHE A N 1
ATOM 815 C CA . PHE A 1 102 ? -1.677 -5.491 12.256 1.00 95.25 102 PHE A CA 1
ATOM 816 C C . PHE A 1 102 ? -1.934 -6.954 11.909 1.00 95.25 102 PHE A C 1
ATOM 818 O O . PHE A 1 102 ? -1.596 -7.819 12.721 1.00 95.25 102 PHE A O 1
ATOM 825 N N . ASP A 1 103 ? -2.488 -7.266 10.736 1.00 95.06 103 ASP A N 1
ATOM 826 C CA . ASP A 1 103 ? -2.707 -8.665 10.380 1.00 95.06 103 ASP A CA 1
ATOM 827 C C . ASP A 1 103 ? -1.385 -9.327 9.987 1.00 95.06 103 ASP A C 1
ATOM 829 O O . ASP A 1 103 ? -0.636 -8.824 9.160 1.00 95.06 103 ASP A O 1
ATOM 833 N N . SER A 1 104 ? -1.077 -10.482 10.572 1.00 95.56 104 SER A N 1
ATOM 834 C CA . SER A 1 104 ? 0.201 -11.181 10.364 1.00 95.56 104 SER A CA 1
ATOM 835 C C . SER A 1 104 ? 0.129 -12.230 9.251 1.00 95.56 104 SER A C 1
ATOM 837 O O . SER A 1 104 ? 0.859 -13.224 9.265 1.00 95.56 104 SER A O 1
ATOM 839 N N . THR A 1 105 ? -0.766 -12.032 8.288 1.00 96.31 105 THR A N 1
ATOM 840 C CA . THR A 1 105 ? -0.982 -12.948 7.170 1.00 96.31 105 THR A CA 1
ATOM 841 C C . THR A 1 105 ? -0.233 -12.500 5.916 1.00 96.31 105 THR A C 1
ATOM 843 O O . THR A 1 105 ? 0.010 -11.318 5.667 1.00 96.31 105 THR A O 1
ATOM 846 N N . CYS A 1 106 ? 0.178 -13.471 5.104 1.00 97.31 106 CYS A N 1
ATOM 847 C CA . CYS A 1 106 ? 0.707 -13.219 3.773 1.00 97.31 106 CYS A CA 1
ATOM 848 C C . CYS A 1 106 ? -0.414 -12.692 2.869 1.00 97.31 106 CYS A C 1
ATOM 850 O O . CYS A 1 106 ? -1.442 -13.348 2.729 1.00 97.31 106 CYS A O 1
ATOM 852 N N . HIS A 1 107 ? -0.183 -11.578 2.176 1.00 96.38 107 HIS A N 1
ATOM 853 C CA . HIS A 1 107 ? -1.180 -10.972 1.283 1.00 96.38 107 HIS A CA 1
ATOM 854 C C . HIS A 1 107 ? -1.459 -11.796 0.014 1.00 96.38 107 HIS A C 1
ATOM 856 O O . HIS A 1 107 ? -2.427 -11.529 -0.685 1.00 96.38 107 HIS A O 1
ATOM 862 N N . PHE A 1 108 ? -0.627 -12.799 -0.280 1.00 96.69 108 PHE A N 1
ATOM 863 C CA . PHE A 1 108 ? -0.724 -13.600 -1.504 1.00 96.69 108 PHE A CA 1
ATOM 864 C C . PHE A 1 108 ? -1.242 -15.022 -1.277 1.00 96.69 108 PHE A C 1
ATOM 866 O O . PHE A 1 108 ? -1.807 -15.618 -2.184 1.00 96.69 108 PHE A O 1
ATOM 873 N N . CYS A 1 109 ? -1.012 -15.598 -0.095 1.00 96.81 109 CYS A N 1
ATOM 874 C CA . CYS A 1 109 ? -1.393 -16.986 0.201 1.00 96.81 109 CYS A CA 1
ATOM 875 C C . CYS A 1 109 ? -2.020 -17.175 1.584 1.00 96.81 109 CYS A C 1
ATOM 877 O O . CYS A 1 109 ? -2.199 -18.307 2.022 1.00 96.81 109 CYS A O 1
ATOM 879 N N . SER A 1 110 ? -2.264 -16.084 2.314 1.00 95.56 110 SER A N 1
ATOM 880 C CA . SER A 1 110 ? -2.893 -16.073 3.640 1.00 95.56 110 SER A CA 1
ATOM 881 C C . SER A 1 110 ? -2.168 -16.861 4.739 1.00 95.56 110 SER A C 1
ATOM 883 O O . SER A 1 110 ? -2.673 -16.955 5.854 1.00 95.56 110 SER A O 1
ATOM 885 N N . ARG A 1 111 ? -0.950 -17.369 4.486 1.00 96.81 111 ARG A N 1
ATOM 886 C CA . ARG A 1 111 ? -0.101 -17.980 5.522 1.00 96.81 111 ARG A CA 1
ATOM 887 C C . ARG A 1 111 ? 0.104 -17.004 6.683 1.00 96.81 111 ARG A C 1
ATOM 889 O O . ARG A 1 111 ? 0.506 -15.867 6.455 1.00 96.81 111 ARG A O 1
ATOM 896 N N . THR A 1 112 ? -0.131 -17.460 7.906 1.00 96.06 112 THR A N 1
ATOM 897 C CA . THR A 1 112 ? -0.013 -16.675 9.143 1.00 96.06 112 THR A CA 1
ATOM 898 C C . THR A 1 112 ? 1.439 -16.575 9.636 1.00 96.06 112 THR A C 1
ATOM 900 O O . THR A 1 112 ? 2.345 -17.221 9.104 1.00 96.06 112 THR A O 1
ATOM 903 N N . GLY A 1 113 ? 1.680 -15.750 10.661 1.00 94.88 113 GLY A N 1
ATOM 904 C CA . GLY A 1 113 ? 2.983 -15.644 11.331 1.00 94.88 113 GLY A CA 1
ATOM 905 C C . GLY A 1 113 ? 3.990 -14.716 10.644 1.00 94.88 113 GLY A C 1
ATOM 906 O O . GLY A 1 113 ? 5.164 -14.679 11.018 1.00 94.88 113 GLY A O 1
ATOM 907 N N . ILE A 1 114 ? 3.558 -13.929 9.658 1.00 96.06 114 ILE A N 1
ATOM 908 C CA . ILE A 1 114 ? 4.414 -12.987 8.939 1.00 96.06 114 ILE A CA 1
ATOM 909 C C . ILE A 1 114 ? 4.552 -11.706 9.754 1.00 96.06 114 ILE A C 1
ATOM 911 O O . ILE A 1 114 ? 3.689 -10.832 9.731 1.00 96.06 114 ILE A O 1
ATOM 915 N N . ARG A 1 115 ? 5.660 -11.585 10.490 1.00 91.38 115 ARG A N 1
ATOM 916 C CA . ARG A 1 115 ? 5.923 -10.427 11.363 1.00 91.38 115 ARG A CA 1
ATOM 917 C C . ARG A 1 115 ? 6.454 -9.208 10.613 1.00 91.38 115 ARG A C 1
ATOM 919 O O . ARG A 1 115 ? 6.170 -8.083 11.017 1.00 91.38 115 ARG A O 1
ATOM 926 N N . ARG A 1 116 ? 7.232 -9.422 9.548 1.00 92.19 116 ARG A N 1
ATOM 927 C CA . ARG A 1 116 ? 7.863 -8.343 8.780 1.00 92.19 116 ARG A CA 1
ATOM 928 C C . ARG A 1 116 ? 6.840 -7.670 7.869 1.00 92.19 116 ARG A C 1
ATOM 930 O O . ARG A 1 116 ? 6.174 -8.351 7.095 1.00 92.19 116 ARG A O 1
ATOM 937 N N . ILE A 1 117 ? 6.776 -6.346 7.957 1.00 95.81 117 ILE A N 1
ATOM 938 C CA . ILE A 1 117 ? 6.038 -5.485 7.033 1.00 95.81 117 ILE A CA 1
ATOM 939 C C . ILE A 1 117 ? 7.027 -4.949 6.006 1.00 95.81 117 ILE A C 1
ATOM 941 O O . ILE A 1 117 ? 8.140 -4.553 6.363 1.00 95.81 117 ILE A O 1
ATOM 945 N N . ASP A 1 118 ? 6.624 -4.942 4.746 1.00 96.44 118 ASP A N 1
ATOM 946 C CA . ASP A 1 118 ? 7.317 -4.236 3.683 1.00 96.44 118 ASP A CA 1
ATOM 947 C C . ASP A 1 118 ? 6.525 -2.975 3.340 1.00 96.44 118 ASP A C 1
ATOM 949 O O . ASP A 1 118 ? 5.554 -3.042 2.593 1.00 96.44 118 ASP A O 1
ATOM 953 N N . PHE A 1 119 ? 6.884 -1.834 3.936 1.00 96.75 119 PHE A N 1
ATOM 954 C CA . PHE A 1 119 ? 6.153 -0.581 3.712 1.00 96.75 119 PHE A CA 1
ATOM 955 C C . PHE A 1 119 ? 6.354 -0.023 2.303 1.00 96.75 119 PHE A C 1
ATOM 957 O O . PHE A 1 119 ? 5.440 0.597 1.774 1.00 96.75 119 PHE A O 1
ATOM 964 N N . LEU A 1 120 ? 7.505 -0.296 1.678 1.00 96.88 120 LEU A N 1
ATOM 965 C CA . LEU A 1 120 ? 7.793 0.153 0.316 1.00 96.88 120 LEU A CA 1
ATOM 966 C C . LEU A 1 120 ? 6.833 -0.493 -0.685 1.00 96.88 120 LEU A C 1
ATOM 968 O O . LEU A 1 120 ? 6.237 0.191 -1.506 1.00 96.88 120 LEU A O 1
ATOM 972 N N . PHE A 1 121 ? 6.662 -1.812 -0.586 1.00 96.69 121 PHE A N 1
ATOM 973 C CA . PHE A 1 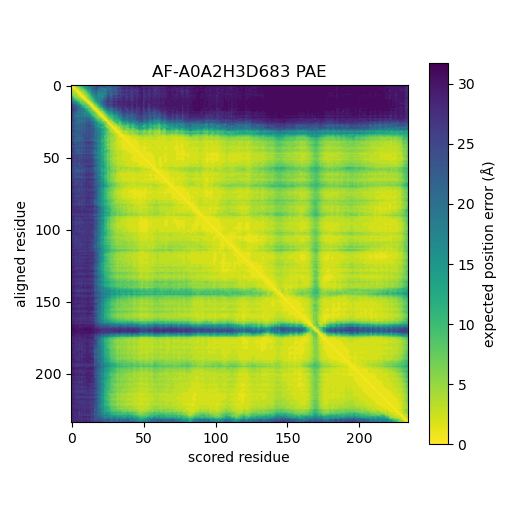121 ? 5.746 -2.563 -1.452 1.00 96.69 121 PHE A CA 1
ATOM 974 C C . PHE A 1 121 ? 4.342 -2.713 -0.857 1.00 96.69 121 PHE A C 1
ATOM 976 O O . PHE A 1 121 ? 3.483 -3.346 -1.463 1.00 96.69 121 PHE A O 1
ATOM 983 N N . ARG A 1 122 ? 4.113 -2.159 0.341 1.00 95.81 122 ARG A N 1
ATOM 984 C CA . ARG A 1 122 ? 2.861 -2.213 1.112 1.00 95.81 122 ARG A CA 1
ATOM 985 C C . ARG A 1 122 ? 2.276 -3.623 1.226 1.00 95.81 122 ARG A C 1
ATOM 987 O O . ARG A 1 122 ? 1.078 -3.836 1.056 1.00 95.81 122 ARG A O 1
ATOM 994 N N . VAL A 1 123 ? 3.131 -4.600 1.527 1.00 96.88 123 VAL A N 1
ATOM 995 C CA . VAL A 1 123 ? 2.734 -6.010 1.652 1.00 96.88 123 VAL A CA 1
ATOM 996 C C . VAL A 1 123 ? 3.377 -6.695 2.851 1.00 96.88 123 VAL A C 1
ATOM 998 O O . VAL A 1 123 ? 4.448 -6.332 3.337 1.00 96.88 123 VAL A O 1
ATOM 1001 N N . ARG A 1 124 ? 2.730 -7.775 3.285 1.00 97.25 124 ARG A N 1
ATOM 1002 C CA . ARG A 1 124 ? 3.362 -8.848 4.057 1.00 97.25 124 ARG A CA 1
ATOM 1003 C C . ARG A 1 124 ? 3.474 -10.079 3.180 1.00 97.25 124 ARG A C 1
ATOM 1005 O O . ARG A 1 124 ? 2.472 -10.547 2.638 1.00 97.25 124 ARG A O 1
ATOM 1012 N N . THR A 1 125 ? 4.678 -10.623 3.064 1.00 97.25 125 THR A N 1
ATOM 1013 C CA . THR A 1 125 ? 4.971 -11.781 2.216 1.00 97.25 125 THR A CA 1
ATOM 1014 C C . THR A 1 125 ? 5.659 -12.874 3.022 1.00 97.25 125 THR A C 1
ATOM 1016 O O . THR A 1 125 ? 6.575 -12.624 3.804 1.00 97.25 125 THR A O 1
ATOM 1019 N N . CYS A 1 126 ? 5.240 -14.123 2.822 1.00 97.00 126 CYS A N 1
ATOM 1020 C CA . CYS A 1 126 ? 6.034 -15.267 3.264 1.00 97.00 126 CYS A CA 1
ATOM 1021 C C . CYS A 1 126 ? 7.257 -15.459 2.345 1.00 97.00 126 CYS A C 1
ATOM 1023 O O . CYS A 1 126 ? 7.335 -14.850 1.275 1.00 97.00 126 CYS A O 1
ATOM 1025 N N . GLY A 1 127 ? 8.206 -16.319 2.734 1.00 95.00 127 GLY A N 1
ATOM 1026 C CA . GLY A 1 127 ? 9.404 -16.595 1.925 1.00 95.00 127 GLY A CA 1
ATOM 1027 C C . GLY A 1 127 ? 9.067 -17.075 0.507 1.00 95.00 127 GLY A C 1
ATOM 1028 O O . GLY A 1 127 ? 9.531 -16.488 -0.464 1.00 95.00 127 GLY A O 1
ATOM 1029 N N . ALA A 1 128 ? 8.156 -18.045 0.387 1.00 96.00 128 ALA A N 1
ATOM 1030 C CA . ALA A 1 128 ? 7.738 -18.591 -0.907 1.00 96.00 128 ALA A CA 1
ATOM 1031 C C . ALA A 1 128 ? 7.051 -17.551 -1.814 1.00 96.00 128 ALA A C 1
ATOM 1033 O O . ALA A 1 128 ? 7.256 -17.544 -3.023 1.00 96.00 128 ALA A O 1
ATOM 1034 N N . CYS A 1 129 ? 6.234 -16.653 -1.250 1.00 97.44 129 CYS A N 1
ATOM 1035 C CA . CYS A 1 129 ? 5.601 -15.586 -2.030 1.00 97.44 129 CYS A CA 1
ATOM 1036 C C . CYS A 1 129 ? 6.586 -14.471 -2.374 1.00 97.44 129 CYS A C 1
ATOM 1038 O O . CYS A 1 129 ? 6.492 -13.911 -3.457 1.00 97.44 129 CYS A O 1
ATOM 1040 N N . THR A 1 130 ? 7.547 -14.177 -1.498 1.00 95.44 130 THR A N 1
ATOM 1041 C CA . THR A 1 130 ? 8.613 -13.206 -1.778 1.00 95.44 130 THR A CA 1
ATOM 1042 C C . THR A 1 130 ? 9.367 -13.573 -3.051 1.00 95.44 130 THR A C 1
ATOM 1044 O O . THR A 1 130 ? 9.548 -12.714 -3.900 1.00 95.44 130 THR A O 1
ATOM 1047 N N . GLU A 1 131 ? 9.740 -14.842 -3.222 1.00 92.44 131 GLU A N 1
ATOM 1048 C CA . GLU A 1 131 ? 10.485 -15.303 -4.404 1.00 92.44 131 GLU A CA 1
ATOM 1049 C C . GLU A 1 131 ? 9.666 -15.238 -5.703 1.00 92.44 131 GLU A C 1
ATOM 1051 O O . GLU A 1 131 ? 10.227 -15.057 -6.777 1.00 92.44 131 GLU A O 1
ATOM 1056 N N . LYS A 1 132 ? 8.334 -15.336 -5.616 1.00 95.56 132 LYS A N 1
ATOM 1057 C CA . LYS A 1 132 ? 7.438 -15.271 -6.784 1.00 95.56 132 LYS A CA 1
ATOM 1058 C C . LYS A 1 132 ? 7.026 -13.844 -7.155 1.00 95.56 132 LYS A C 1
ATOM 1060 O O . LYS A 1 132 ? 6.827 -13.542 -8.333 1.00 95.56 132 LYS A O 1
ATOM 1065 N N . GLN A 1 133 ? 6.825 -13.005 -6.141 1.00 96.94 133 GLN A N 1
ATOM 1066 C CA . GLN A 1 133 ? 6.171 -11.701 -6.267 1.00 96.94 133 GLN A CA 1
ATOM 1067 C C . GLN A 1 133 ? 7.158 -10.536 -6.260 1.00 96.94 133 GLN A C 1
ATOM 1069 O O . GLN A 1 133 ? 6.854 -9.500 -6.840 1.00 96.94 133 GLN A O 1
ATOM 1074 N N . ILE A 1 134 ? 8.326 -10.688 -5.630 1.00 96.38 134 ILE A N 1
ATOM 1075 C CA . ILE A 1 134 ? 9.386 -9.677 -5.629 1.00 96.38 134 ILE A CA 1
ATOM 1076 C C . ILE A 1 134 ? 10.486 -10.165 -6.569 1.00 96.38 134 ILE A C 1
ATOM 1078 O O . ILE A 1 134 ? 11.301 -11.009 -6.194 1.00 96.38 134 ILE A O 1
ATOM 1082 N N . ILE A 1 135 ? 10.472 -9.649 -7.794 1.00 95.38 135 ILE A N 1
ATOM 1083 C CA . ILE A 1 135 ? 11.373 -10.059 -8.875 1.00 95.38 135 ILE A CA 1
ATOM 1084 C C . ILE A 1 135 ? 12.500 -9.045 -9.062 1.00 95.38 135 ILE A C 1
ATOM 1086 O O . ILE A 1 135 ? 12.426 -7.925 -8.553 1.00 95.38 135 ILE A O 1
ATOM 1090 N N . SER A 1 136 ? 13.559 -9.461 -9.753 1.00 94.75 136 SER A N 1
ATOM 1091 C CA . SER A 1 136 ? 14.689 -8.604 -10.099 1.00 94.75 136 SER A CA 1
ATOM 1092 C C . SER A 1 136 ? 14.554 -8.009 -11.496 1.00 94.75 136 SER A C 1
ATOM 1094 O O . SER A 1 136 ? 13.868 -8.563 -12.354 1.00 94.75 136 SER A O 1
ATOM 1096 N N . ASP A 1 137 ? 15.303 -6.942 -11.742 1.00 92.50 137 ASP A N 1
ATOM 1097 C CA . ASP A 1 137 ? 15.573 -6.372 -13.067 1.00 92.50 137 ASP A CA 1
ATOM 1098 C C . ASP A 1 137 ? 15.931 -7.439 -14.123 1.00 92.50 137 ASP A C 1
ATOM 1100 O O . ASP A 1 137 ? 15.348 -7.462 -15.206 1.00 92.50 137 ASP A O 1
ATOM 1104 N N . ALA A 1 138 ? 16.778 -8.409 -13.777 1.00 91.19 138 ALA A N 1
ATOM 1105 C CA . ALA A 1 138 ? 17.151 -9.514 -14.665 1.00 91.19 138 ALA A CA 1
ATOM 1106 C C . ALA A 1 138 ? 15.966 -10.367 -15.175 1.00 91.19 138 ALA A C 1
ATOM 1108 O O . ALA A 1 138 ? 16.117 -11.089 -16.155 1.00 91.19 138 ALA A O 1
ATOM 1109 N N . ALA A 1 139 ? 14.800 -10.320 -14.519 1.00 92.38 139 ALA A N 1
ATOM 1110 C CA . ALA A 1 139 ? 13.612 -11.057 -14.950 1.00 92.38 139 ALA A CA 1
ATOM 1111 C C . ALA A 1 139 ? 12.804 -10.332 -16.041 1.00 92.38 139 ALA A C 1
ATOM 1113 O O . ALA A 1 139 ? 11.931 -10.952 -16.645 1.00 92.38 139 ALA A O 1
ATOM 1114 N N . VAL A 1 140 ? 13.051 -9.035 -16.262 1.00 94.00 140 VAL A N 1
ATOM 1115 C CA . VAL A 1 140 ? 12.288 -8.203 -17.210 1.00 94.00 140 VAL A CA 1
ATOM 1116 C C . VAL A 1 140 ? 13.147 -7.602 -18.317 1.00 94.00 140 VAL A C 1
ATOM 1118 O O . VAL A 1 140 ? 12.611 -7.272 -19.371 1.00 94.00 140 VAL A O 1
ATOM 1121 N N . PHE A 1 141 ? 14.456 -7.455 -18.103 1.00 92.62 141 PHE A N 1
ATOM 1122 C CA . PHE A 1 141 ? 15.343 -6.909 -19.123 1.00 92.62 141 PHE A CA 1
ATOM 1123 C C . PHE A 1 141 ? 15.666 -7.941 -20.211 1.00 92.62 141 PHE A C 1
ATOM 1125 O O . PHE A 1 141 ? 16.104 -9.052 -19.895 1.00 92.62 141 PHE A O 1
ATOM 1132 N N . PRO A 1 142 ? 15.487 -7.589 -21.497 1.00 90.38 142 PRO A N 1
ATOM 1133 C CA . PRO A 1 142 ? 15.895 -8.445 -22.600 1.00 90.38 142 PRO A CA 1
ATOM 1134 C C . PRO A 1 142 ? 17.424 -8.490 -22.714 1.00 90.38 142 PRO A C 1
ATOM 1136 O O . PRO A 1 142 ? 18.129 -7.597 -22.251 1.00 90.38 142 PRO A O 1
ATOM 1139 N N . LYS A 1 143 ? 17.943 -9.514 -23.404 1.00 89.94 143 LYS A N 1
ATOM 1140 C CA . LYS A 1 143 ? 19.389 -9.663 -23.657 1.00 89.94 143 LYS A CA 1
ATOM 1141 C C . LYS A 1 143 ? 19.980 -8.538 -24.516 1.00 89.94 143 LYS A C 1
ATOM 1143 O O . LYS A 1 143 ? 21.175 -8.292 -24.441 1.00 89.94 143 LYS A O 1
ATOM 1148 N N . ASN A 1 144 ? 19.168 -7.914 -25.373 1.00 91.56 144 ASN A N 1
ATOM 1149 C CA . ASN A 1 144 ? 19.601 -6.818 -26.235 1.00 91.56 144 ASN A CA 1
ATOM 1150 C C . ASN A 1 144 ? 19.330 -5.469 -25.554 1.00 91.56 144 ASN A C 1
ATOM 1152 O O . ASN A 1 144 ? 18.183 -5.015 -25.513 1.00 91.56 144 ASN A O 1
ATOM 1156 N N . GLU A 1 145 ? 20.393 -4.825 -25.078 1.00 88.88 145 GLU A N 1
ATOM 1157 C CA . GLU A 1 145 ? 20.344 -3.547 -24.356 1.00 88.88 145 GLU A CA 1
ATOM 1158 C C . GLU A 1 145 ? 19.877 -2.367 -25.226 1.00 88.88 145 GLU A C 1
ATOM 1160 O O . GLU A 1 145 ? 19.347 -1.390 -24.709 1.00 88.88 145 GLU A O 1
ATOM 1165 N N . ASN A 1 146 ? 19.976 -2.479 -26.554 1.00 91.00 146 ASN A N 1
ATOM 1166 C CA . ASN A 1 146 ? 19.555 -1.430 -27.490 1.00 91.00 146 ASN A CA 1
ATOM 1167 C C . ASN A 1 146 ? 18.117 -1.616 -28.005 1.00 91.00 146 ASN A C 1
ATOM 1169 O O . ASN A 1 146 ? 17.691 -0.932 -28.936 1.00 91.00 146 ASN A O 1
ATOM 1173 N N . SER A 1 147 ? 17.363 -2.569 -27.454 1.00 93.25 147 SER A N 1
ATOM 1174 C CA . SER A 1 147 ? 15.987 -2.835 -27.881 1.00 93.25 147 SER A CA 1
ATOM 1175 C C . SER A 1 147 ? 14.981 -1.858 -27.260 1.00 93.25 147 SER A C 1
ATOM 1177 O O . SER A 1 147 ? 15.127 -1.425 -26.118 1.00 93.25 147 SER A O 1
ATOM 1179 N N . ASN A 1 148 ? 13.886 -1.576 -27.974 1.00 92.69 148 ASN A N 1
ATOM 1180 C CA . ASN A 1 148 ? 12.765 -0.790 -27.436 1.00 92.69 148 ASN A CA 1
ATOM 1181 C C . ASN A 1 148 ? 12.200 -1.389 -26.137 1.00 92.69 148 ASN A C 1
ATOM 1183 O O . ASN A 1 148 ? 11.796 -0.656 -25.238 1.00 92.69 148 ASN A O 1
ATOM 1187 N N . GLU A 1 149 ? 12.209 -2.718 -26.013 1.00 92.94 149 GLU A N 1
ATOM 1188 C CA . GLU A 1 149 ? 11.798 -3.426 -24.799 1.00 92.94 149 GLU A CA 1
ATOM 1189 C C . GLU A 1 149 ? 12.705 -3.108 -23.604 1.00 92.94 149 GLU A C 1
ATOM 1191 O O . GLU A 1 149 ? 12.205 -2.932 -22.493 1.00 92.94 149 GLU A O 1
ATOM 1196 N N . TYR A 1 150 ? 14.017 -2.970 -23.824 1.00 94.25 150 TYR A N 1
ATOM 1197 C CA . TYR A 1 150 ? 14.965 -2.567 -22.786 1.00 94.25 150 TYR A CA 1
ATOM 1198 C C . TYR A 1 150 ? 14.702 -1.135 -22.309 1.00 94.25 150 TYR A C 1
ATOM 1200 O O . TYR A 1 150 ? 14.626 -0.877 -21.103 1.00 94.25 150 TYR A O 1
ATOM 1208 N N . PHE A 1 151 ? 14.510 -0.196 -23.241 1.00 94.00 151 PHE A N 1
ATOM 1209 C CA . PHE A 1 151 ? 14.188 1.193 -22.902 1.00 94.00 151 PHE A CA 1
ATOM 1210 C C . PHE A 1 151 ? 12.846 1.309 -22.178 1.00 94.00 151 PHE A C 1
ATOM 1212 O O . PHE A 1 151 ? 12.735 2.058 -21.205 1.00 94.00 151 PHE A O 1
ATOM 1219 N N . LEU A 1 152 ? 11.845 0.533 -22.602 1.00 94.69 152 LEU A N 1
ATOM 1220 C CA . LEU A 1 152 ? 10.559 0.450 -21.922 1.00 94.69 152 LEU A CA 1
ATOM 1221 C C . LEU A 1 152 ? 10.726 -0.099 -20.501 1.00 94.69 152 LEU A C 1
ATOM 1223 O O . LEU A 1 152 ? 10.274 0.543 -19.559 1.00 94.69 152 LEU A O 1
ATOM 1227 N N . ALA A 1 153 ? 11.403 -1.236 -20.319 1.00 95.69 153 ALA A N 1
ATOM 1228 C CA . ALA A 1 153 ? 11.640 -1.816 -18.997 1.00 95.69 153 ALA A CA 1
ATOM 1229 C C . ALA A 1 153 ? 12.378 -0.833 -18.075 1.00 95.69 153 ALA A C 1
ATOM 1231 O O . ALA A 1 153 ? 11.932 -0.600 -16.951 1.00 95.69 153 ALA A O 1
ATOM 1232 N N . SER A 1 154 ? 13.430 -0.178 -18.583 1.00 95.06 154 SER A N 1
ATOM 1233 C CA . SER A 1 154 ? 14.148 0.887 -17.872 1.00 95.06 154 SER A CA 1
ATOM 1234 C C . SER A 1 154 ? 13.192 1.991 -17.434 1.00 95.06 154 SER A C 1
ATOM 1236 O O . SER A 1 154 ? 13.149 2.339 -16.257 1.00 95.06 154 SER A O 1
ATOM 1238 N N . ARG A 1 155 ? 12.373 2.508 -18.362 1.00 95.25 155 ARG A N 1
ATOM 1239 C CA . ARG A 1 155 ? 11.397 3.565 -18.083 1.00 95.25 155 ARG A CA 1
ATOM 1240 C C . ARG A 1 155 ? 10.429 3.145 -16.984 1.00 95.25 155 ARG A C 1
ATOM 1242 O O . ARG A 1 155 ? 10.261 3.902 -16.038 1.00 95.25 155 ARG A O 1
ATOM 1249 N N . ILE A 1 156 ? 9.828 1.959 -17.080 1.00 97.38 156 ILE A N 1
ATOM 1250 C CA . ILE A 1 156 ? 8.850 1.474 -16.097 1.00 97.38 156 ILE A CA 1
ATOM 1251 C C . ILE A 1 156 ? 9.478 1.312 -14.709 1.00 97.38 156 ILE A C 1
ATOM 1253 O O . ILE A 1 156 ? 8.847 1.691 -13.723 1.00 97.38 156 ILE A O 1
ATOM 1257 N N . LEU A 1 157 ? 10.723 0.833 -14.609 1.00 96.44 157 LEU A N 1
ATOM 1258 C CA . LEU A 1 157 ? 11.411 0.713 -13.318 1.00 96.44 157 LEU A CA 1
ATOM 1259 C C . LEU A 1 157 ? 11.595 2.054 -12.603 1.00 96.44 157 LEU A C 1
ATOM 1261 O O . LEU A 1 157 ? 11.495 2.097 -11.379 1.00 96.44 157 LEU A O 1
ATOM 1265 N N . PHE A 1 158 ? 11.785 3.151 -13.340 1.00 95.44 158 PHE A N 1
ATOM 1266 C CA . PHE A 1 158 ? 11.838 4.500 -12.761 1.00 95.44 158 PHE A CA 1
ATOM 1267 C C . PHE A 1 158 ? 10.468 5.043 -12.313 1.00 95.44 158 PHE A C 1
ATOM 1269 O O . PHE A 1 158 ? 10.415 6.088 -11.667 1.00 95.44 158 PHE A O 1
ATOM 1276 N N . LEU A 1 159 ? 9.360 4.371 -12.647 1.00 97.25 159 LEU A N 1
ATOM 1277 C CA . LEU A 1 159 ? 7.992 4.808 -12.333 1.00 97.25 159 LEU A CA 1
ATOM 1278 C C . LEU A 1 159 ? 7.324 3.975 -11.232 1.00 97.25 159 LEU A C 1
ATOM 1280 O O . LEU A 1 159 ? 6.153 4.204 -10.909 1.00 97.25 159 LEU A O 1
ATOM 1284 N N . ILE A 1 160 ? 8.030 3.010 -10.642 1.00 97.69 160 ILE A N 1
ATOM 1285 C CA . ILE A 1 160 ? 7.499 2.116 -9.607 1.00 97.69 160 ILE A CA 1
ATOM 1286 C C . ILE A 1 160 ? 8.393 2.092 -8.364 1.00 97.69 160 ILE A C 1
ATOM 1288 O O . ILE A 1 160 ? 9.558 2.478 -8.432 1.00 97.69 160 ILE A O 1
ATOM 1292 N N . PRO A 1 161 ? 7.874 1.629 -7.212 1.00 97.50 161 PRO A N 1
ATOM 1293 C CA . PRO A 1 161 ? 8.703 1.426 -6.036 1.00 97.50 161 PRO A CA 1
ATOM 1294 C C . PRO A 1 161 ? 9.755 0.349 -6.315 1.00 97.50 161 PRO A C 1
ATOM 1296 O O . PRO A 1 161 ? 9.429 -0.764 -6.735 1.00 97.50 161 PRO A O 1
ATOM 1299 N N . THR A 1 162 ? 11.018 0.659 -6.039 1.00 97.19 162 THR A N 1
ATOM 1300 C CA . THR A 1 162 ? 12.141 -0.271 -6.193 1.00 97.19 162 THR A CA 1
ATOM 1301 C C . THR A 1 162 ? 13.069 -0.194 -4.983 1.00 97.19 162 THR A C 1
ATOM 1303 O O . THR A 1 162 ? 13.085 0.793 -4.246 1.00 97.19 162 THR A O 1
ATOM 1306 N N . ARG A 1 163 ? 13.847 -1.252 -4.743 1.00 95.06 163 ARG A N 1
ATOM 1307 C CA . ARG A 1 163 ? 14.978 -1.204 -3.805 1.00 95.06 163 ARG A CA 1
ATOM 1308 C C . ARG A 1 163 ? 16.141 -2.044 -4.298 1.00 95.06 163 ARG A C 1
ATOM 1310 O O . ARG A 1 163 ? 15.936 -3.048 -4.977 1.00 95.06 163 ARG A O 1
ATOM 1317 N N . MET A 1 164 ? 17.340 -1.701 -3.844 1.00 93.19 164 MET A N 1
ATOM 1318 C CA . MET A 1 164 ? 18.522 -2.531 -4.047 1.00 93.19 164 MET A CA 1
ATOM 1319 C C . MET A 1 164 ? 18.523 -3.730 -3.097 1.00 93.19 164 MET A C 1
ATOM 1321 O O . MET A 1 164 ? 18.147 -3.634 -1.923 1.00 93.19 164 MET A O 1
ATOM 1325 N N . LYS A 1 165 ? 18.949 -4.885 -3.607 1.00 89.38 165 LYS A N 1
ATOM 1326 C CA . LYS A 1 165 ? 19.128 -6.114 -2.835 1.00 89.38 165 LYS A CA 1
ATOM 1327 C C . LYS A 1 165 ? 20.476 -6.742 -3.168 1.00 89.38 165 LYS A C 1
ATOM 1329 O O . LYS A 1 165 ? 20.818 -6.951 -4.330 1.00 89.38 165 LYS A O 1
ATOM 1334 N N . LYS A 1 166 ? 21.223 -7.119 -2.129 1.00 83.62 166 LYS A N 1
ATOM 1335 C CA . LYS A 1 166 ? 22.466 -7.883 -2.285 1.00 83.62 166 LYS A CA 1
ATOM 1336 C C . LYS A 1 166 ? 22.162 -9.280 -2.824 1.00 83.62 166 LYS A C 1
ATOM 1338 O O . LYS A 1 166 ? 21.204 -9.927 -2.382 1.00 83.62 166 LYS A O 1
ATOM 1343 N N . ARG A 1 167 ? 22.966 -9.754 -3.778 1.00 76.38 167 ARG A N 1
ATOM 1344 C CA . ARG A 1 167 ? 22.916 -1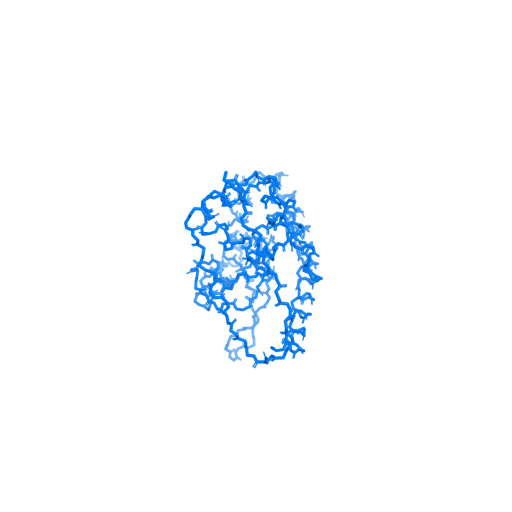1.158 -4.209 1.00 76.38 167 ARG A CA 1
ATOM 1345 C C . ARG A 1 167 ? 23.271 -12.073 -3.029 1.00 76.38 167 ARG A C 1
ATOM 1347 O O . ARG A 1 167 ? 24.059 -11.709 -2.163 1.00 76.38 167 ARG A O 1
ATOM 1354 N N . ARG A 1 168 ? 22.635 -13.250 -2.971 1.00 67.38 168 ARG A N 1
ATOM 1355 C CA . ARG A 1 168 ? 22.907 -14.274 -1.938 1.00 67.38 168 ARG A CA 1
ATOM 1356 C C . ARG A 1 168 ? 24.289 -14.926 -2.118 1.00 67.38 168 ARG A C 1
ATOM 1358 O O . ARG A 1 168 ? 24.781 -15.555 -1.191 1.00 67.38 168 ARG A O 1
ATOM 1365 N N . GLU A 1 169 ? 24.881 -14.794 -3.300 1.00 64.19 169 GLU A N 1
ATOM 1366 C CA . GLU A 1 169 ? 26.106 -15.473 -3.720 1.00 64.19 169 GLU A CA 1
ATOM 1367 C C . GLU A 1 169 ? 27.347 -14.584 -3.537 1.00 64.19 169 GLU A C 1
ATOM 1369 O O . GLU A 1 169 ? 27.234 -13.360 -3.516 1.00 64.19 169 GLU A O 1
ATOM 1374 N N . ARG A 1 170 ? 28.538 -15.196 -3.430 1.00 56.62 170 ARG A N 1
ATOM 1375 C CA . ARG A 1 170 ? 29.851 -14.539 -3.210 1.00 56.62 170 ARG A CA 1
ATOM 1376 C C . ARG A 1 170 ? 30.249 -13.489 -4.263 1.00 56.62 170 ARG A C 1
ATOM 1378 O O . ARG A 1 170 ? 31.275 -12.836 -4.106 1.00 56.62 170 ARG A O 1
ATOM 1385 N N . THR A 1 171 ? 29.467 -13.314 -5.321 1.00 56.03 171 THR A N 1
ATOM 1386 C CA . THR A 1 171 ? 29.649 -12.259 -6.318 1.00 56.03 171 THR A CA 1
ATOM 1387 C C . THR A 1 171 ? 29.187 -10.909 -5.775 1.00 56.03 171 THR A C 1
ATOM 1389 O O . THR A 1 171 ? 28.012 -10.724 -5.451 1.00 56.03 171 THR A O 1
ATOM 1392 N N . THR A 1 172 ? 30.111 -9.955 -5.732 1.00 57.88 172 THR A N 1
ATOM 1393 C CA . THR A 1 172 ? 29.885 -8.524 -5.513 1.00 57.88 172 THR A CA 1
ATOM 1394 C C . THR A 1 172 ? 28.921 -7.974 -6.565 1.00 57.88 172 THR A C 1
ATOM 1396 O O . THR A 1 172 ? 29.326 -7.586 -7.655 1.00 57.88 172 THR A O 1
ATOM 1399 N N . GLY A 1 173 ? 27.626 -7.991 -6.263 1.00 70.25 173 GLY A N 1
ATOM 1400 C CA . GLY A 1 173 ? 26.600 -7.436 -7.134 1.00 70.25 173 GLY A CA 1
ATOM 1401 C C . GLY A 1 173 ? 25.317 -7.155 -6.366 1.00 70.25 173 GLY A C 1
ATOM 1402 O O . GLY A 1 173 ? 24.764 -8.035 -5.696 1.00 70.25 173 GLY A O 1
ATOM 1403 N N . GLU A 1 174 ? 24.841 -5.921 -6.465 1.00 80.69 174 GLU A N 1
ATOM 1404 C CA . GLU A 1 174 ? 23.490 -5.540 -6.068 1.00 80.69 174 GLU A CA 1
ATOM 1405 C C . GLU A 1 174 ? 22.579 -5.632 -7.294 1.00 80.69 174 GLU A C 1
ATOM 1407 O O . GLU A 1 174 ? 23.034 -5.501 -8.428 1.00 80.69 174 GLU A O 1
ATOM 1412 N N . HIS A 1 175 ? 21.306 -5.944 -7.078 1.00 87.38 175 HIS A N 1
ATOM 1413 C CA . HIS A 1 175 ? 20.296 -5.933 -8.134 1.00 87.38 175 HIS A CA 1
ATOM 1414 C C . HIS A 1 175 ? 19.065 -5.178 -7.657 1.00 87.38 175 HIS A C 1
ATOM 1416 O O . HIS A 1 175 ? 18.745 -5.182 -6.459 1.00 87.38 175 HIS A O 1
ATOM 1422 N N . THR A 1 176 ? 18.369 -4.558 -8.603 1.00 94.00 176 THR A N 1
ATOM 1423 C CA . THR A 1 176 ? 17.124 -3.855 -8.320 1.00 94.00 176 THR A CA 1
ATOM 1424 C C . THR A 1 176 ? 16.008 -4.877 -8.205 1.00 94.00 176 THR A C 1
ATOM 1426 O O . THR A 1 176 ? 15.852 -5.738 -9.072 1.00 94.00 176 THR A O 1
ATOM 1429 N N . VAL A 1 177 ? 15.221 -4.794 -7.134 1.00 96.56 177 VAL A N 1
ATOM 1430 C CA . VAL A 1 177 ? 14.011 -5.600 -6.958 1.00 96.56 177 VAL A CA 1
ATOM 1431 C C . VAL A 1 177 ? 12.774 -4.733 -6.817 1.00 96.56 177 VAL A C 1
ATOM 1433 O O . VAL A 1 177 ? 12.825 -3.629 -6.269 1.00 96.56 177 VAL A O 1
ATOM 1436 N N . PHE A 1 178 ? 11.651 -5.271 -7.274 1.00 97.75 178 PHE A N 1
ATOM 1437 C CA . PHE A 1 178 ? 10.359 -4.597 -7.315 1.00 97.75 178 PHE A CA 1
ATOM 1438 C C . PHE A 1 178 ? 9.224 -5.618 -7.265 1.00 97.75 178 PHE A C 1
ATOM 1440 O O . PHE A 1 178 ? 9.429 -6.823 -7.448 1.00 97.75 178 PHE A O 1
ATOM 1447 N N . LEU A 1 179 ? 8.014 -5.139 -6.982 1.00 97.81 179 LEU A N 1
ATOM 1448 C CA . LEU A 1 179 ? 6.834 -5.990 -6.988 1.00 97.81 179 LEU A CA 1
ATOM 1449 C C . LEU A 1 179 ? 6.403 -6.254 -8.435 1.00 97.81 179 LEU A C 1
ATOM 1451 O O . LEU A 1 179 ? 6.164 -5.318 -9.196 1.00 97.81 179 LEU A O 1
ATOM 1455 N N . ARG A 1 180 ? 6.265 -7.533 -8.800 1.00 97.69 180 ARG A N 1
ATOM 1456 C CA . ARG A 1 180 ? 5.841 -7.983 -10.135 1.00 97.69 180 ARG A CA 1
ATOM 1457 C C . ARG A 1 180 ? 4.583 -7.250 -10.608 1.00 97.69 180 ARG A C 1
ATOM 1459 O O . ARG A 1 180 ? 4.581 -6.670 -11.686 1.00 97.69 180 ARG A O 1
ATOM 1466 N N . ARG A 1 181 ? 3.555 -7.234 -9.754 1.00 97.06 181 ARG A N 1
ATOM 1467 C CA . ARG A 1 181 ? 2.271 -6.580 -10.028 1.00 97.06 181 ARG A CA 1
ATOM 1468 C C . ARG A 1 181 ? 2.439 -5.101 -10.373 1.00 97.06 181 ARG A C 1
ATOM 1470 O O . ARG A 1 181 ? 1.776 -4.621 -11.281 1.00 97.06 181 ARG A O 1
ATOM 1477 N N . ASP A 1 182 ? 3.296 -4.383 -9.652 1.00 97.06 182 ASP A N 1
ATOM 1478 C CA . ASP A 1 182 ? 3.447 -2.938 -9.842 1.00 97.06 182 ASP A CA 1
ATOM 1479 C C . ASP A 1 182 ? 4.149 -2.638 -11.174 1.00 97.06 182 ASP A C 1
ATOM 1481 O O . ASP A 1 182 ? 3.774 -1.691 -11.861 1.00 97.06 182 ASP A O 1
ATOM 1485 N N . PHE A 1 183 ? 5.111 -3.477 -11.577 1.00 97.94 183 PHE A N 1
ATOM 1486 C CA . PHE A 1 183 ? 5.738 -3.392 -12.898 1.00 97.94 183 PHE A CA 1
ATOM 1487 C C . PHE A 1 183 ? 4.741 -3.672 -14.023 1.00 97.94 183 PHE A C 1
ATOM 1489 O O . PHE A 1 183 ? 4.656 -2.890 -14.965 1.00 97.94 183 PHE A O 1
ATOM 1496 N N . GLU A 1 184 ? 3.975 -4.761 -13.916 1.00 97.38 184 GLU A N 1
ATOM 1497 C CA . GLU A 1 184 ? 2.959 -5.141 -14.906 1.00 97.38 184 GLU A CA 1
ATOM 1498 C C . GLU A 1 184 ? 1.907 -4.029 -15.056 1.00 97.38 184 GLU A C 1
ATOM 1500 O O . GLU A 1 184 ? 1.694 -3.531 -16.156 1.00 97.38 184 GLU A O 1
ATOM 1505 N N . GLN A 1 185 ? 1.356 -3.528 -13.946 1.00 96.94 185 GLN A N 1
ATOM 1506 C CA . GLN A 1 185 ? 0.373 -2.439 -13.968 1.00 96.94 185 GLN A CA 1
ATOM 1507 C C . GLN A 1 185 ? 0.934 -1.135 -14.543 1.00 96.94 185 GLN A C 1
ATOM 1509 O O . GLN A 1 185 ? 0.261 -0.469 -15.326 1.00 96.94 185 GLN A O 1
ATOM 1514 N N . ALA A 1 186 ? 2.151 -0.739 -14.161 1.00 97.31 186 ALA A N 1
ATOM 1515 C CA . ALA A 1 186 ? 2.754 0.482 -14.684 1.00 97.31 186 ALA A CA 1
ATOM 1516 C C . ALA A 1 186 ? 3.076 0.364 -16.179 1.00 97.31 186 ALA A C 1
ATOM 1518 O O . ALA A 1 186 ? 2.861 1.321 -16.922 1.00 97.31 186 ALA A O 1
ATOM 1519 N N . LYS A 1 187 ? 3.538 -0.811 -16.626 1.00 97.31 187 LYS A N 1
ATOM 1520 C CA . LYS A 1 187 ? 3.763 -1.114 -18.042 1.00 97.31 187 LYS A CA 1
ATOM 1521 C C . LYS A 1 187 ? 2.462 -1.017 -18.835 1.00 97.31 187 LYS A C 1
ATOM 1523 O O . LYS A 1 187 ? 2.430 -0.299 -19.832 1.00 97.31 187 LYS A O 1
ATOM 1528 N N . ASP A 1 188 ? 1.408 -1.687 -18.381 1.00 97.62 188 ASP A N 1
ATOM 1529 C CA . ASP A 1 188 ? 0.114 -1.708 -19.068 1.00 97.62 188 ASP A CA 1
ATOM 1530 C C . ASP A 1 188 ? -0.489 -0.299 -19.149 1.00 97.62 188 ASP A C 1
ATOM 1532 O O . ASP A 1 188 ? -0.875 0.149 -20.229 1.00 97.62 188 ASP A O 1
ATOM 1536 N N . CYS A 1 189 ? -0.468 0.453 -18.042 1.00 96.94 189 CYS A N 1
ATOM 1537 C CA . CYS A 1 189 ? -0.891 1.852 -18.025 1.00 96.94 189 CYS A CA 1
ATOM 1538 C C . CYS A 1 189 ? -0.085 2.698 -19.018 1.00 96.94 189 CYS A C 1
ATOM 1540 O O . CYS A 1 189 ? -0.672 3.395 -19.839 1.00 96.94 189 CYS A O 1
ATOM 1542 N N . TYR A 1 190 ? 1.247 2.625 -18.983 1.00 96.56 190 TYR A N 1
ATOM 1543 C CA . TYR A 1 190 ? 2.109 3.432 -19.848 1.00 96.56 190 TYR A CA 1
ATOM 1544 C C . TYR A 1 190 ? 1.903 3.137 -21.340 1.00 96.56 190 TYR A C 1
ATOM 1546 O O . TYR A 1 190 ? 1.910 4.059 -22.152 1.00 96.56 190 TYR A O 1
ATOM 1554 N N . LEU A 1 191 ? 1.706 1.866 -21.701 1.00 96.38 191 LEU A N 1
ATOM 1555 C CA . LEU A 1 191 ? 1.451 1.452 -23.083 1.00 96.38 191 LEU A CA 1
ATOM 1556 C C . LEU A 1 191 ? 0.046 1.827 -23.565 1.00 96.38 191 LEU A C 1
ATOM 1558 O O . LEU A 1 191 ? -0.131 2.084 -24.751 1.00 96.38 191 LEU A O 1
ATOM 1562 N N . SER A 1 192 ? -0.937 1.873 -22.662 1.00 97.25 192 SER A N 1
ATOM 1563 C CA . SER A 1 192 ? -2.311 2.276 -22.992 1.00 97.25 192 SER A CA 1
ATOM 1564 C C . SER A 1 192 ? -2.484 3.785 -23.199 1.00 97.25 192 SER A C 1
ATOM 1566 O O . SER A 1 192 ? -3.490 4.213 -23.763 1.00 97.25 192 SER A O 1
ATOM 1568 N N . LEU A 1 193 ? -1.529 4.596 -22.731 1.00 96.81 193 LEU A N 1
ATOM 1569 C CA . LEU A 1 193 ? -1.623 6.051 -22.779 1.00 96.81 193 LEU A CA 1
ATOM 1570 C C . LEU A 1 193 ? -1.189 6.618 -24.142 1.00 96.81 193 LEU A C 1
ATOM 1572 O O . LEU A 1 193 ? -0.145 6.220 -24.669 1.00 96.81 193 LEU A O 1
ATOM 1576 N N . PRO A 1 194 ? -1.928 7.613 -24.668 1.00 96.88 194 PRO A N 1
ATOM 1577 C CA . PRO A 1 194 ? -1.476 8.458 -25.769 1.00 96.88 194 PRO A CA 1
ATOM 1578 C C . PRO A 1 194 ? -0.142 9.159 -25.470 1.00 96.88 194 PRO A C 1
ATOM 1580 O O . PRO A 1 194 ? 0.177 9.437 -24.311 1.00 96.88 194 PRO A O 1
ATOM 1583 N N . GLU A 1 195 ? 0.638 9.466 -26.510 1.00 95.12 195 GLU A N 1
ATOM 1584 C CA . GLU A 1 195 ? 1.992 10.026 -26.361 1.00 95.12 195 GLU A CA 1
ATOM 1585 C C . GLU A 1 195 ? 2.002 11.376 -25.627 1.00 95.12 195 GLU A C 1
ATOM 1587 O O . GLU A 1 195 ? 2.857 11.619 -24.778 1.00 95.12 195 GLU A O 1
ATOM 1592 N N . ASP A 1 196 ? 0.996 12.214 -25.876 1.00 95.94 196 ASP A N 1
ATOM 1593 C CA . ASP A 1 196 ? 0.781 13.513 -25.233 1.00 95.94 196 ASP A CA 1
ATOM 1594 C C . ASP A 1 196 ? 0.478 13.400 -23.729 1.00 95.94 196 ASP A C 1
ATOM 1596 O O . ASP A 1 196 ? 0.757 14.323 -22.964 1.00 95.94 196 ASP A O 1
ATOM 1600 N N . GLN A 1 197 ? -0.038 12.257 -23.271 1.00 96.44 197 GLN A N 1
ATOM 1601 C CA . GLN A 1 197 ? -0.380 12.037 -21.862 1.00 96.44 197 GLN A CA 1
ATOM 1602 C C . GLN A 1 197 ? 0.738 11.359 -21.063 1.00 96.44 197 GLN A C 1
ATOM 1604 O O . GLN A 1 197 ? 0.701 11.375 -19.826 1.00 96.44 197 GLN A O 1
ATOM 1609 N N . LYS A 1 198 ? 1.747 10.779 -21.726 1.00 95.50 198 LYS A N 1
ATOM 1610 C CA . LYS A 1 198 ? 2.815 10.015 -21.059 1.00 95.50 198 LYS A CA 1
ATOM 1611 C C . LYS A 1 198 ? 3.644 10.858 -20.101 1.00 95.50 198 LYS A C 1
ATOM 1613 O O . LYS A 1 198 ? 3.948 10.377 -19.010 1.00 95.50 198 LYS A O 1
ATOM 1618 N N . GLU A 1 199 ? 3.963 12.102 -20.452 1.00 96.31 199 GLU A N 1
ATOM 1619 C CA . GLU A 1 199 ? 4.764 12.963 -19.571 1.00 96.31 199 GLU A CA 1
ATOM 1620 C C . GLU A 1 199 ? 4.002 13.304 -18.282 1.00 96.31 199 GLU A C 1
ATOM 1622 O O . GLU A 1 199 ? 4.534 13.143 -17.184 1.00 96.31 199 GLU A O 1
ATOM 1627 N N . SER A 1 200 ? 2.705 13.618 -18.392 1.00 96.81 200 SER A N 1
ATOM 1628 C CA . SER A 1 200 ? 1.843 13.854 -17.222 1.00 96.81 200 SER A CA 1
ATOM 1629 C C . SER A 1 200 ? 1.739 12.622 -16.309 1.00 96.81 200 SER A C 1
ATOM 1631 O O . SER A 1 200 ? 1.640 12.728 -15.084 1.00 96.81 200 SER A O 1
ATOM 1633 N N . TYR A 1 201 ? 1.760 11.416 -16.885 1.00 96.75 201 TYR A N 1
ATOM 1634 C CA . TYR A 1 201 ? 1.783 10.176 -16.118 1.00 96.75 201 TYR A CA 1
ATOM 1635 C C . TYR A 1 201 ? 3.129 9.982 -15.414 1.00 96.75 201 TYR A C 1
ATOM 1637 O O . TYR A 1 201 ? 3.144 9.659 -14.225 1.00 96.75 201 TYR A O 1
ATOM 1645 N N . ILE A 1 202 ? 4.242 10.218 -16.113 1.00 96.81 202 ILE A N 1
ATOM 1646 C CA . ILE A 1 202 ? 5.595 10.138 -15.549 1.00 96.81 202 ILE A CA 1
ATOM 1647 C C . ILE A 1 202 ? 5.731 11.079 -14.349 1.00 96.81 202 ILE A C 1
ATOM 1649 O O . ILE A 1 202 ? 6.188 10.650 -13.288 1.00 96.81 202 ILE A O 1
ATOM 1653 N N . GLU A 1 203 ? 5.296 12.329 -14.484 1.00 96.94 203 GLU A N 1
ATOM 1654 C CA . GLU A 1 203 ? 5.366 13.327 -13.417 1.00 96.94 203 GLU A CA 1
ATOM 1655 C C . GLU A 1 203 ? 4.537 12.917 -12.193 1.00 96.94 203 GLU A C 1
ATOM 1657 O O . GLU A 1 203 ? 5.055 12.881 -11.073 1.00 96.94 203 GLU A O 1
ATOM 1662 N N . ARG A 1 204 ? 3.283 12.486 -12.401 1.00 96.56 204 ARG A N 1
ATOM 1663 C CA . ARG A 1 204 ? 2.438 11.962 -11.314 1.00 96.56 204 ARG A CA 1
ATOM 1664 C C . ARG A 1 204 ? 3.078 10.772 -10.607 1.00 96.56 204 ARG A C 1
ATOM 1666 O O . ARG A 1 204 ? 3.024 10.686 -9.381 1.00 96.56 204 ARG A O 1
ATOM 1673 N N . ARG A 1 205 ? 3.690 9.848 -11.354 1.00 97.06 205 ARG A N 1
ATOM 1674 C CA . ARG A 1 205 ? 4.384 8.690 -10.773 1.00 97.06 205 ARG A CA 1
ATOM 1675 C C . ARG A 1 205 ? 5.618 9.107 -9.978 1.00 97.06 205 ARG A C 1
ATOM 1677 O O . ARG A 1 205 ? 5.805 8.576 -8.891 1.00 97.06 205 ARG A O 1
ATOM 1684 N N . ARG A 1 206 ? 6.411 10.074 -10.448 1.00 95.75 206 ARG A N 1
ATOM 1685 C CA . ARG A 1 206 ? 7.556 10.610 -9.688 1.00 95.75 206 ARG A CA 1
ATOM 1686 C C . ARG A 1 206 ? 7.114 11.256 -8.375 1.00 95.75 206 ARG A C 1
ATOM 1688 O O . ARG A 1 206 ? 7.641 10.900 -7.328 1.00 95.75 206 ARG A O 1
ATOM 1695 N N . SER A 1 207 ? 6.099 12.121 -8.415 1.00 95.75 207 SER A N 1
ATOM 1696 C CA . SER A 1 207 ? 5.531 12.742 -7.208 1.00 95.75 207 SER A CA 1
ATOM 1697 C C . SER A 1 207 ? 5.006 11.694 -6.215 1.00 95.75 207 SER A C 1
ATOM 1699 O O . SER A 1 207 ? 5.288 11.751 -5.016 1.00 95.75 207 SER A O 1
ATOM 1701 N N . TYR A 1 208 ? 4.324 10.663 -6.719 1.00 95.00 208 TYR A N 1
ATOM 1702 C CA . TYR A 1 208 ? 3.901 9.520 -5.913 1.00 95.00 208 TYR A CA 1
ATOM 1703 C C . TYR A 1 208 ? 5.079 8.785 -5.245 1.00 95.00 208 TYR A C 1
ATOM 1705 O O . TYR A 1 208 ? 4.976 8.389 -4.087 1.00 95.00 208 TYR A O 1
ATOM 1713 N N . LEU A 1 209 ? 6.200 8.585 -5.942 1.00 96.38 209 LEU A N 1
ATOM 1714 C CA . LEU A 1 209 ? 7.355 7.883 -5.372 1.00 96.38 209 LEU A CA 1
ATOM 1715 C C . LEU A 1 209 ? 8.060 8.693 -4.279 1.00 96.38 209 LEU A C 1
ATOM 1717 O O . LEU A 1 209 ? 8.496 8.100 -3.292 1.00 96.38 209 LEU A O 1
ATOM 1721 N N . GLU A 1 210 ? 8.130 10.019 -4.410 1.00 94.94 210 GLU A N 1
ATOM 1722 C CA . GLU A 1 210 ? 8.681 10.882 -3.357 1.00 94.94 210 GLU A CA 1
ATOM 1723 C C . GLU A 1 210 ? 7.794 10.872 -2.105 1.00 94.94 210 GLU A C 1
ATOM 1725 O O . GLU A 1 210 ? 8.273 10.578 -1.010 1.00 94.94 210 GLU A O 1
ATOM 1730 N N . THR A 1 211 ? 6.479 11.051 -2.266 1.00 95.94 211 THR A N 1
ATOM 1731 C CA . THR A 1 211 ? 5.533 10.964 -1.134 1.00 95.94 211 THR A CA 1
ATOM 1732 C C . THR A 1 211 ? 5.534 9.577 -0.482 1.00 95.94 211 THR A C 1
ATOM 1734 O O . THR A 1 211 ? 5.471 9.453 0.742 1.00 95.94 211 THR A O 1
ATOM 1737 N N . LEU A 1 212 ? 5.673 8.506 -1.274 1.00 96.25 212 LEU A N 1
ATOM 1738 C CA . LEU A 1 212 ? 5.844 7.150 -0.755 1.00 96.25 212 LEU A CA 1
ATOM 1739 C C . LEU A 1 212 ? 7.123 7.023 0.079 1.00 96.25 212 LEU A C 1
ATOM 1741 O O . LEU A 1 212 ? 7.101 6.363 1.114 1.00 96.25 212 LEU A O 1
ATOM 1745 N N . LYS A 1 213 ? 8.235 7.612 -0.360 1.00 95.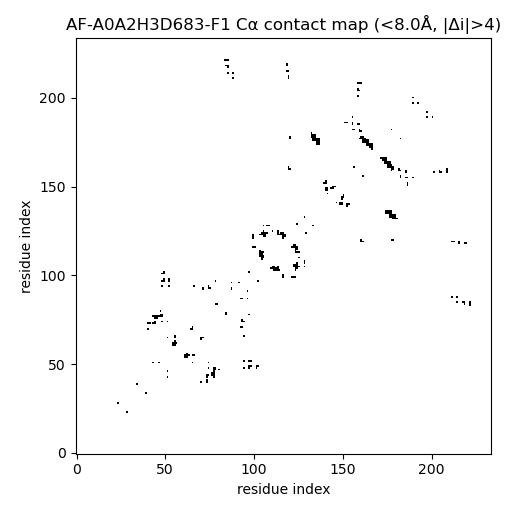62 213 LYS A N 1
ATOM 1746 C CA . LYS A 1 213 ? 9.520 7.532 0.342 1.00 95.62 213 LYS A CA 1
ATOM 1747 C C . LYS A 1 213 ? 9.450 8.188 1.720 1.00 95.62 213 LYS A C 1
ATOM 1749 O O . LYS A 1 213 ? 9.909 7.582 2.690 1.00 95.62 213 LYS A O 1
ATOM 1754 N N . GLU A 1 214 ? 8.845 9.370 1.809 1.00 96.19 214 GLU A N 1
ATOM 1755 C CA . GLU A 1 214 ? 8.588 10.067 3.077 1.00 96.19 214 GLU A CA 1
ATOM 1756 C C . GLU A 1 214 ? 7.706 9.213 3.995 1.00 96.19 214 GLU A C 1
ATOM 1758 O O . GLU A 1 214 ? 8.093 8.878 5.115 1.00 96.19 214 GLU A O 1
ATOM 1763 N N . HIS A 1 215 ? 6.577 8.730 3.470 1.00 97.00 215 HIS A N 1
ATOM 1764 C CA . HIS A 1 215 ? 5.648 7.888 4.224 1.00 97.00 215 HIS A CA 1
ATOM 1765 C C . HIS A 1 215 ? 6.292 6.589 4.730 1.00 97.00 215 HIS A C 1
ATOM 1767 O O . HIS A 1 215 ? 6.062 6.158 5.863 1.00 97.00 215 HIS A O 1
ATOM 1773 N N . VAL A 1 216 ? 7.143 5.956 3.918 1.00 97.31 216 VAL A N 1
ATOM 1774 C CA . VAL A 1 216 ? 7.889 4.753 4.307 1.00 97.31 216 VAL A CA 1
ATOM 1775 C C . VAL A 1 216 ? 8.833 5.042 5.475 1.00 97.31 216 VAL A C 1
ATOM 1777 O O . VAL A 1 216 ? 8.962 4.184 6.354 1.00 97.31 216 VAL A O 1
ATOM 1780 N N . ALA A 1 217 ? 9.469 6.215 5.522 1.00 96.75 217 ALA A N 1
ATOM 1781 C CA . ALA A 1 217 ? 10.335 6.608 6.634 1.00 96.75 217 ALA A CA 1
ATOM 1782 C C . ALA A 1 217 ? 9.540 6.765 7.944 1.00 96.75 217 ALA A C 1
ATOM 1784 O O . ALA A 1 217 ? 9.940 6.216 8.980 1.00 96.75 217 ALA A O 1
ATOM 1785 N N . ASP A 1 218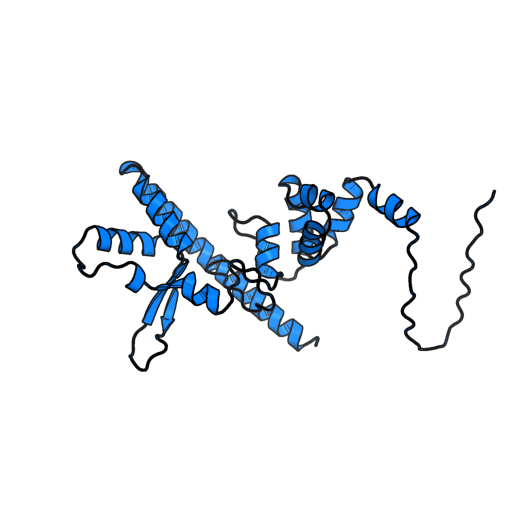 ? 8.366 7.397 7.892 1.00 96.94 218 ASP A N 1
ATOM 1786 C CA . ASP A 1 218 ? 7.463 7.513 9.045 1.00 96.94 218 ASP A CA 1
ATOM 1787 C C . ASP A 1 218 ? 7.021 6.134 9.549 1.00 96.94 218 ASP A C 1
ATOM 1789 O O . ASP A 1 218 ? 7.078 5.823 10.744 1.00 96.94 218 ASP A O 1
ATOM 1793 N N . CYS A 1 219 ? 6.656 5.247 8.623 1.00 97.00 219 CYS A N 1
ATOM 1794 C CA . CYS A 1 219 ? 6.249 3.883 8.941 1.00 97.00 219 CYS A CA 1
ATOM 1795 C C . CYS A 1 219 ? 7.370 3.063 9.590 1.00 97.00 219 CYS A C 1
ATOM 1797 O O . CYS A 1 219 ? 7.124 2.263 10.498 1.00 97.00 219 CYS A O 1
ATOM 1799 N N . GLN A 1 220 ? 8.612 3.240 9.138 1.00 95.62 220 GLN A N 1
ATOM 1800 C CA . GLN A 1 220 ? 9.777 2.583 9.730 1.00 95.62 220 GLN A CA 1
ATOM 1801 C C . GLN A 1 220 ? 10.069 3.103 11.140 1.00 95.62 220 GLN A C 1
ATOM 1803 O O . GLN A 1 220 ? 10.395 2.307 12.031 1.00 95.62 220 GLN A O 1
ATOM 1808 N N . THR A 1 221 ? 9.896 4.407 11.359 1.00 96.44 221 THR A N 1
ATOM 1809 C CA . THR A 1 221 ? 10.010 5.039 12.678 1.00 96.44 221 THR A CA 1
ATOM 1810 C C . THR A 1 221 ? 8.978 4.456 13.639 1.00 96.44 221 THR A C 1
ATOM 1812 O O . THR A 1 221 ? 9.336 3.955 14.710 1.00 96.44 221 THR A O 1
ATOM 1815 N N . TRP A 1 222 ? 7.713 4.393 13.216 1.00 95.94 222 TRP A N 1
ATOM 1816 C CA . TRP A 1 222 ? 6.645 3.745 13.975 1.00 95.94 222 TRP A CA 1
ATOM 1817 C C . TRP A 1 222 ? 6.947 2.271 14.275 1.00 95.94 222 TRP A C 1
ATOM 1819 O O . TRP A 1 222 ? 6.866 1.830 15.421 1.00 95.94 222 TRP A O 1
ATOM 1829 N N . ALA A 1 223 ? 7.356 1.494 13.270 1.00 93.75 223 ALA A N 1
ATOM 1830 C CA . ALA A 1 223 ? 7.643 0.073 13.452 1.00 93.75 223 ALA A CA 1
ATOM 1831 C C . ALA A 1 223 ? 8.819 -0.179 14.410 1.00 93.75 223 ALA A C 1
ATOM 1833 O O . ALA A 1 223 ? 8.870 -1.224 15.063 1.00 93.75 223 ALA A O 1
ATOM 1834 N N . THR A 1 224 ? 9.769 0.753 14.497 1.00 93.81 224 THR A N 1
ATOM 1835 C CA . THR A 1 224 ? 10.881 0.698 15.453 1.00 93.81 224 THR A CA 1
ATOM 1836 C C . THR A 1 224 ? 10.409 1.037 16.863 1.00 93.81 224 THR A C 1
ATOM 1838 O O . THR A 1 224 ? 10.701 0.280 17.787 1.00 93.81 224 THR A O 1
ATOM 1841 N N . TYR A 1 225 ? 9.598 2.085 17.012 1.00 93.38 225 TYR A N 1
ATOM 1842 C CA . TYR A 1 225 ? 8.948 2.435 18.277 1.00 93.38 225 TYR A CA 1
ATOM 1843 C C . TYR A 1 225 ? 8.096 1.277 18.829 1.00 93.38 225 TYR A C 1
ATOM 1845 O O . TYR A 1 225 ? 8.258 0.863 19.971 1.00 93.38 225 TYR A O 1
ATOM 1853 N N . MET A 1 226 ? 7.267 0.640 18.000 1.00 90.56 226 MET A N 1
ATOM 1854 C CA . MET A 1 226 ? 6.455 -0.503 18.443 1.00 90.56 226 MET A CA 1
ATOM 1855 C C . MET A 1 226 ? 7.297 -1.709 18.880 1.00 90.56 226 MET A C 1
ATOM 1857 O O . MET A 1 226 ? 6.853 -2.515 19.699 1.00 90.56 226 MET A O 1
ATOM 1861 N N . LYS A 1 227 ? 8.513 -1.867 18.340 1.00 88.12 227 LYS A N 1
ATOM 1862 C CA . LYS A 1 227 ? 9.446 -2.905 18.794 1.00 88.12 227 LYS A CA 1
ATOM 1863 C C . LYS A 1 227 ? 10.076 -2.565 20.142 1.00 88.12 227 LYS A C 1
ATOM 1865 O O . LYS A 1 227 ? 10.356 -3.510 20.871 1.00 88.12 227 LYS A O 1
ATOM 1870 N N . SER A 1 228 ? 10.321 -1.292 20.465 1.00 88.56 228 SER A N 1
ATOM 1871 C CA . SER A 1 228 ? 10.854 -0.910 21.781 1.00 88.56 228 SER A CA 1
ATOM 1872 C C . SER A 1 228 ? 9.798 -1.088 22.869 1.00 88.56 228 SER A C 1
ATOM 1874 O O . SER A 1 228 ? 10.067 -1.770 23.850 1.00 88.56 228 SER A O 1
ATOM 1876 N N . VAL A 1 229 ? 8.561 -0.637 22.625 1.00 87.56 229 VAL A N 1
ATOM 1877 C CA . VAL A 1 229 ? 7.445 -0.791 23.578 1.00 87.56 229 VAL A CA 1
ATOM 1878 C C . VAL A 1 229 ? 7.203 -2.260 23.947 1.00 87.56 229 VAL A C 1
ATOM 1880 O O . VAL A 1 229 ? 7.031 -2.591 25.115 1.00 87.56 229 VAL A O 1
ATOM 1883 N N . LYS A 1 230 ? 7.253 -3.173 22.967 1.00 81.31 230 LYS A N 1
ATOM 1884 C CA . LYS A 1 230 ? 7.099 -4.620 23.216 1.00 81.31 230 LYS A CA 1
ATOM 1885 C C . LYS A 1 230 ? 8.253 -5.261 23.989 1.00 81.31 230 LYS A C 1
ATOM 1887 O O . LYS A 1 230 ? 8.085 -6.362 24.490 1.00 81.31 230 LYS A O 1
ATOM 1892 N N . ARG A 1 231 ? 9.439 -4.646 24.015 1.00 74.38 231 ARG A N 1
ATOM 1893 C CA . ARG A 1 231 ? 10.566 -5.144 24.824 1.00 74.38 231 ARG A CA 1
ATOM 1894 C C . ARG A 1 231 ? 10.444 -4.705 26.278 1.00 74.38 231 ARG A C 1
ATOM 1896 O O . ARG A 1 231 ? 10.892 -5.432 27.151 1.00 74.38 231 ARG A O 1
ATOM 1903 N N . GLU A 1 232 ? 9.869 -3.528 26.507 1.00 67.50 232 GLU A N 1
ATOM 1904 C CA . GLU A 1 232 ? 9.664 -2.949 27.838 1.00 67.50 232 GLU A CA 1
ATOM 1905 C C . GLU A 1 232 ? 8.443 -3.556 28.552 1.00 67.50 232 GLU A C 1
ATOM 1907 O O . GLU A 1 232 ? 8.471 -3.698 29.769 1.00 67.50 232 GLU A O 1
ATOM 1912 N N . ASN A 1 233 ? 7.423 -3.988 27.798 1.00 53.41 233 ASN A N 1
ATOM 1913 C CA . ASN A 1 233 ? 6.228 -4.677 28.301 1.00 53.41 233 ASN A CA 1
ATOM 1914 C C . ASN A 1 233 ? 6.093 -6.080 27.662 1.00 53.41 233 ASN A C 1
ATOM 1916 O O . ASN A 1 233 ? 5.403 -6.199 26.642 1.00 53.41 233 ASN A O 1
ATOM 1920 N N . PRO A 1 234 ? 6.798 -7.104 28.189 1.00 48.84 234 PRO A N 1
ATOM 1921 C CA . PRO A 1 234 ? 6.808 -8.463 27.638 1.00 48.84 234 PRO A CA 1
ATOM 1922 C C . PRO A 1 234 ? 5.476 -9.218 27.769 1.00 48.84 234 PRO A C 1
ATOM 1924 O O . PRO A 1 234 ? 4.743 -8.994 28.758 1.00 48.84 234 PRO A O 1
#

Foldseek 3Di:
DDDDDDDDDDDDDDDDPDPPPPPDDPVNVVVVVPDDVVVVLVVLLCDALVVLLVCLVPDVVSVVVCVDPVSQVSLVSNCVVQPLADDDDPPDGSNLLSCQVPFQAFPPPRDGDQPDHDLLQSTGHDPVVCPVFKDWLVVQADPDCPDPSNVLSVLLLLLGRWDWDDDPDPDPDITIIDTPVSSVVSSVVLVPDDPVCNVVSSVVSNVVSVVSVVSVVSNVVSVVVVVVVVVVPD

Solvent-accessible surface area (backbone atoms only — not comparable to full-atom values): 13955 Å² total; per-residue (Å²): 137,81,84,83,80,83,81,84,83,88,75,88,89,78,96,68,93,71,81,77,81,78,77,77,52,72,67,58,55,55,56,61,73,66,55,57,66,70,60,51,49,56,54,50,28,75,33,53,48,56,54,53,53,49,45,39,71,76,33,72,71,49,22,62,48,63,74,33,79,84,31,48,63,34,46,51,46,15,42,67,76,41,84,71,58,69,77,61,57,94,93,44,53,57,71,59,41,32,42,55,76,60,48,35,38,14,78,86,75,60,49,69,82,36,81,62,69,38,67,79,78,67,42,25,60,42,74,76,49,37,69,73,40,46,39,46,53,82,79,66,51,55,94,52,76,87,36,70,64,26,54,48,45,54,55,42,56,73,54,45,70,67,44,81,40,74,51,96,54,98,61,96,47,73,43,48,33,32,48,48,67,55,50,52,52,48,43,53,52,61,71,71,44,56,79,89,49,45,60,63,49,52,52,53,33,47,54,50,52,53,56,47,52,56,51,35,51,48,46,51,52,31,57,50,51,57,53,51,54,50,68,78,57,117

Sequence (234 aa):
MAPKRVKFDVNSNNTNCCLVKIRTDSSTMKNFMNLPLELWLEVFKLLHPFDLLRLSRTNLQFRSVLMSRSSEIVWRAARSDIPKLPGPPPEVSEPAWANLAFDSTCHFCSRTGIRRIDFLFRVRTCGACTEKQIISDAAVFPKNENSNEYFLASRILFLIPTRMKKRRERTTGEHTVFLRRDFEQAKDCYLSLPEDQKESYIERRRSYLETLKEHVADCQTWATYMKSVKRENP

Radius of gyration: 24.85 Å; Cα contacts (8 Å, |Δi|>4): 205; chains: 1; bounding box: 74×32×79 Å

InterPro domains:
  IPR001810 F-box domain [PF00646] (33-69)
  IPR001810 F-box domain [PS50181] (29-78)
  IPR036047 F-box-like domain superfamily [SSF81383] (25-78)